Protein AF-A0A084AA37-F1 (afdb_monomer_lite)

InterPro domains:
  IPR031707 Putative abortive phage resistance protein AbiGii toxin [PF16873] (4-258)
  IPR053703 Abortive phage resistance AbiGii-like [NF042958] (1-259)

Organism: NCBI:txid1415168

Secondary structure (DSSP, 8-state):
----HHHHHS---S-----HHHHHHHGGGSPTTEEEEESSTT-SEEEEEETT--S--------SSEEETTEEE-SHHHHHHHHHHHT--EEPPHHHHT--TTPPPSEEETTS--PPPEEPPPPPPPPPPEEEEETTEEEEE-EEEE----SSEEEEEE-SS-SEEEEEEEETTTTEEEEEEEE-GGG--BHHHHHHHHHHHHHHHTT--EEGGGTEE---TTHHHHHHHHHHHHHHHHHHHHHHHHTT-PPBP-S----

pLDDT: mean 84.07, std 14.63, range [31.34, 97.31]

Sequence (259 aa):
MIVNKFTATFSNDEKTTSSKALLKYINKSAPKGYKYELLYPESHTYSLRKDKDDSTTFLIRLDFPMTFEGINVKNPQNLLELSYRVQKPIILDQTLQKGKNGQPPTLFSLTGEISKQSIVPSPFPKLKPLKVQWGNKSLDVPFKRIPFPSLSESRFESVGDSILDISLSINETTDETQIKTNINFNYLKTIDDYFKFRDFLENYSKGKVSLFSGHIKLKTEDDSEKKKVFKENDKLYSALHLIGKRLDSTIPFPQKITE

Structure (mmCIF, N/CA/C/O backbone):
data_AF-A0A084AA37-F1
#
_entry.id   AF-A0A084AA37-F1
#
loop_
_atom_site.group_PDB
_atom_site.id
_atom_site.type_symbol
_atom_site.label_atom_id
_atom_site.label_alt_id
_atom_site.label_comp_id
_atom_site.label_asym_id
_atom_site.label_entity_id
_atom_site.label_seq_id
_atom_site.pdbx_PDB_ins_code
_atom_site.Cartn_x
_atom_site.Cartn_y
_atom_site.Cartn_z
_atom_site.occupancy
_atom_site.B_iso_or_equiv
_atom_site.auth_seq_id
_atom_site.auth_comp_id
_atom_site.auth_asym_id
_atom_site.auth_atom_id
_atom_site.pdbx_PDB_model_num
ATOM 1 N N . MET A 1 1 ? 5.741 -21.911 -71.426 1.00 40.84 1 MET A N 1
ATOM 2 C CA . MET A 1 1 ? 5.427 -20.902 -70.391 1.00 40.84 1 MET A CA 1
ATOM 3 C C . MET A 1 1 ? 6.692 -20.615 -69.604 1.00 40.84 1 MET A C 1
ATOM 5 O O . MET A 1 1 ? 7.212 -21.518 -68.965 1.00 40.84 1 MET A O 1
ATOM 9 N N . ILE A 1 2 ? 7.229 -19.400 -69.714 1.00 38.09 2 ILE A N 1
ATOM 10 C CA . ILE A 1 2 ? 8.393 -18.970 -68.933 1.00 38.09 2 ILE A CA 1
ATOM 11 C C . ILE A 1 2 ? 7.873 -18.630 -67.540 1.00 38.09 2 ILE A C 1
ATOM 13 O O . ILE A 1 2 ? 7.177 -17.632 -67.365 1.00 38.09 2 ILE A O 1
ATOM 17 N N . VAL A 1 3 ? 8.161 -19.482 -66.559 1.00 40.56 3 VAL A N 1
ATOM 18 C CA . VAL A 1 3 ? 7.885 -19.165 -65.157 1.00 40.56 3 VAL A CA 1
ATOM 19 C C . VAL A 1 3 ? 8.839 -18.039 -64.771 1.00 40.56 3 VAL A C 1
ATOM 21 O O . VAL A 1 3 ? 10.051 -18.234 -64.674 1.00 40.56 3 VAL A O 1
ATOM 24 N N . ASN A 1 4 ? 8.298 -16.829 -64.643 1.00 42.31 4 ASN A N 1
ATOM 25 C CA . ASN A 1 4 ? 9.057 -15.656 -64.246 1.00 42.31 4 ASN A CA 1
ATOM 26 C C . ASN A 1 4 ? 9.631 -15.908 -62.841 1.00 42.31 4 ASN A C 1
ATOM 28 O O . ASN A 1 4 ? 8.885 -16.102 -61.882 1.00 42.31 4 ASN A O 1
ATOM 32 N N . LYS A 1 5 ? 10.964 -15.918 -62.704 1.00 50.25 5 LYS A N 1
ATOM 33 C CA . LYS A 1 5 ? 11.639 -16.136 -61.409 1.00 50.25 5 LYS A CA 1
ATOM 34 C C . LYS A 1 5 ? 11.172 -15.141 -60.339 1.00 50.25 5 LYS A C 1
ATOM 36 O O . LYS A 1 5 ? 11.232 -15.453 -59.155 1.00 50.25 5 LYS A O 1
ATOM 41 N N . PHE A 1 6 ? 10.659 -13.979 -60.747 1.00 45.47 6 PHE A N 1
ATOM 42 C CA . PHE A 1 6 ? 10.072 -13.002 -59.837 1.00 45.47 6 PHE A CA 1
ATOM 43 C C . PHE A 1 6 ? 8.801 -13.522 -59.147 1.00 45.47 6 PHE A C 1
ATOM 45 O O . PHE A 1 6 ? 8.715 -13.464 -57.927 1.00 45.47 6 PHE A O 1
ATOM 52 N N . THR A 1 7 ? 7.846 -14.106 -59.874 1.00 42.69 7 THR A N 1
ATOM 53 C CA . THR A 1 7 ? 6.585 -14.592 -59.278 1.00 42.69 7 THR A CA 1
ATOM 54 C C . THR A 1 7 ? 6.768 -15.865 -58.454 1.00 42.69 7 THR A C 1
ATOM 56 O O . THR A 1 7 ? 6.060 -16.061 -57.470 1.00 42.69 7 THR A O 1
ATOM 59 N N . ALA A 1 8 ? 7.774 -16.684 -58.773 1.00 47.53 8 ALA A N 1
ATOM 60 C CA . ALA A 1 8 ? 8.149 -17.834 -57.947 1.00 47.53 8 ALA A CA 1
ATOM 61 C C . ALA A 1 8 ? 8.763 -17.429 -56.590 1.00 47.53 8 ALA A C 1
ATOM 63 O O . ALA A 1 8 ? 8.690 -18.192 -55.634 1.00 47.53 8 ALA A O 1
ATOM 64 N N . THR A 1 9 ? 9.351 -16.231 -56.487 1.00 50.12 9 THR A N 1
ATOM 65 C CA . THR A 1 9 ? 9.980 -15.750 -55.240 1.00 50.12 9 THR A CA 1
ATOM 66 C C . THR A 1 9 ? 8.972 -15.082 -54.292 1.00 50.12 9 THR A C 1
ATOM 68 O O . THR A 1 9 ? 9.242 -14.962 -53.101 1.00 50.12 9 THR A O 1
ATOM 71 N N . PHE A 1 10 ? 7.810 -14.667 -54.808 1.00 48.09 10 PHE A N 1
ATOM 72 C CA . PHE A 1 10 ? 6.774 -13.932 -54.068 1.00 48.09 10 PHE A CA 1
ATOM 73 C C . PHE A 1 10 ? 5.390 -14.600 -54.142 1.00 48.09 10 PHE A C 1
ATOM 75 O O . PHE A 1 10 ? 4.375 -13.925 -53.989 1.00 48.09 10 PHE A O 1
ATOM 82 N N . SER A 1 11 ? 5.322 -15.909 -54.411 1.00 43.72 11 SER A N 1
ATOM 83 C CA . SER A 1 11 ? 4.050 -16.634 -54.321 1.00 43.72 11 SER A CA 1
ATOM 84 C C . SER A 1 11 ? 3.574 -16.622 -52.866 1.00 43.72 11 SER A C 1
ATOM 86 O O . SER A 1 11 ? 4.268 -17.109 -51.977 1.00 43.72 11 SER A O 1
ATOM 88 N N . ASN A 1 12 ? 2.423 -15.983 -52.653 1.00 48.25 12 ASN A N 1
ATOM 89 C CA . ASN A 1 12 ? 1.759 -15.737 -51.371 1.00 48.25 12 ASN A CA 1
ATOM 90 C C . ASN A 1 12 ? 1.117 -17.009 -50.796 1.00 48.25 12 ASN A C 1
ATOM 92 O O . ASN A 1 12 ? -0.067 -17.008 -50.474 1.00 48.25 12 ASN A O 1
ATOM 96 N N . ASP A 1 13 ? 1.895 -18.075 -50.654 1.00 40.75 13 ASP A N 1
ATOM 97 C CA . ASP A 1 13 ? 1.490 -19.240 -49.881 1.00 40.75 13 ASP A CA 1
ATOM 98 C C . ASP A 1 13 ? 2.396 -19.363 -48.655 1.00 40.75 13 ASP A C 1
ATOM 100 O O . ASP A 1 13 ? 3.619 -19.316 -48.747 1.00 40.75 13 ASP A O 1
ATOM 104 N N . GLU A 1 14 ? 1.733 -19.513 -47.510 1.00 38.59 14 GLU A N 1
ATOM 105 C CA . GLU A 1 14 ? 2.246 -19.594 -46.140 1.00 38.59 14 GLU A CA 1
ATOM 106 C C . GLU A 1 14 ? 2.498 -18.263 -45.414 1.00 38.59 14 GLU A C 1
ATOM 108 O O . GLU A 1 14 ? 3.278 -17.401 -45.816 1.00 38.59 14 GLU A O 1
ATOM 113 N N . LYS A 1 15 ? 1.810 -18.150 -44.266 1.00 43.41 15 LYS A N 1
ATOM 114 C CA . LYS A 1 15 ? 2.052 -17.236 -43.143 1.00 43.41 15 LYS A CA 1
ATOM 115 C C . LYS A 1 15 ? 3.490 -16.719 -43.160 1.00 43.41 15 LYS A C 1
ATOM 117 O O . LYS A 1 15 ? 4.411 -17.458 -42.812 1.00 43.41 15 LYS A O 1
ATOM 122 N N . THR A 1 16 ? 3.680 -15.463 -43.563 1.00 42.25 16 THR A N 1
ATOM 123 C CA . THR A 1 16 ? 5.004 -14.864 -43.751 1.00 42.25 16 THR A CA 1
ATOM 124 C C . THR A 1 16 ? 5.747 -14.762 -42.423 1.00 42.25 16 THR A C 1
ATOM 126 O O . THR A 1 16 ? 5.743 -13.736 -41.746 1.00 42.25 16 THR A O 1
ATOM 129 N N . THR A 1 17 ? 6.432 -15.844 -42.077 1.00 48.81 17 THR A N 1
ATOM 130 C CA . THR A 1 17 ? 7.707 -15.795 -41.381 1.00 48.81 17 THR A CA 1
ATOM 131 C C . THR A 1 17 ? 8.605 -14.884 -42.207 1.00 48.81 17 THR A C 1
ATOM 133 O O . THR A 1 17 ? 8.775 -15.074 -43.410 1.00 48.81 17 THR A O 1
ATOM 136 N N . SER A 1 18 ? 9.113 -13.829 -41.581 1.00 56.03 18 SER A N 1
ATOM 137 C CA . SER A 1 18 ? 10.021 -12.853 -42.175 1.00 56.03 18 SER A CA 1
ATOM 138 C C . SER A 1 18 ? 10.998 -13.495 -43.156 1.00 56.03 18 SER A C 1
ATOM 140 O O . SER A 1 18 ? 11.777 -14.368 -42.766 1.00 56.03 18 SER A O 1
ATOM 142 N N . SER A 1 19 ? 10.978 -13.076 -44.427 1.00 67.56 19 SER A N 1
ATOM 143 C CA . SER A 1 19 ? 11.862 -13.668 -45.432 1.00 67.56 19 SER A CA 1
ATOM 144 C C . SER A 1 19 ? 13.319 -13.566 -44.961 1.00 67.56 19 SER A C 1
ATOM 146 O O . SER A 1 19 ? 13.756 -12.527 -44.457 1.00 67.56 19 SER A O 1
ATOM 148 N N . LYS A 1 20 ? 14.106 -14.642 -45.103 1.00 71.81 20 LYS A N 1
ATOM 149 C CA . LYS A 1 20 ? 15.524 -14.668 -44.678 1.00 71.81 20 LYS A CA 1
ATOM 150 C C . LYS A 1 20 ? 16.317 -13.468 -45.221 1.00 71.81 20 LYS A C 1
ATOM 152 O O . LYS A 1 20 ? 17.246 -12.993 -44.572 1.00 71.81 20 LYS A O 1
ATOM 157 N N . ALA A 1 21 ? 15.936 -12.960 -46.396 1.00 80.06 21 ALA A N 1
ATOM 158 C CA . ALA A 1 21 ? 16.504 -11.765 -47.010 1.00 80.06 21 ALA A CA 1
ATOM 159 C C . ALA A 1 21 ? 16.198 -10.478 -46.224 1.00 80.06 21 ALA A C 1
ATOM 161 O O . ALA A 1 21 ? 17.110 -9.685 -45.994 1.00 80.06 21 ALA A O 1
ATOM 162 N N . LEU A 1 22 ? 14.954 -10.292 -45.771 1.00 81.81 22 LEU A N 1
ATOM 163 C CA . LEU A 1 22 ? 14.544 -9.157 -44.945 1.00 81.81 22 LEU A CA 1
ATOM 164 C C . LEU A 1 22 ? 15.276 -9.159 -43.601 1.00 81.81 22 LEU A C 1
ATOM 166 O O . LEU A 1 22 ? 15.860 -8.149 -43.217 1.00 81.81 22 LEU A O 1
ATOM 170 N N . LEU A 1 23 ? 15.329 -10.310 -42.928 1.00 83.06 23 LEU A N 1
ATOM 171 C CA . LEU A 1 23 ? 16.049 -10.437 -41.661 1.00 83.06 23 LEU A CA 1
ATOM 172 C C . LEU A 1 23 ? 17.551 -10.163 -41.840 1.00 83.06 23 LEU A C 1
ATOM 174 O O . LEU A 1 23 ? 18.158 -9.465 -41.031 1.00 83.06 23 LEU A O 1
ATOM 178 N N . LYS A 1 24 ? 18.152 -10.655 -42.933 1.00 85.56 24 LYS A N 1
ATOM 179 C CA . LYS A 1 24 ? 19.546 -10.358 -43.294 1.00 85.56 24 LYS A CA 1
ATOM 180 C C . LYS A 1 24 ? 19.762 -8.869 -43.570 1.00 85.56 24 LYS A C 1
ATOM 182 O O . LYS A 1 24 ? 20.821 -8.359 -43.227 1.00 85.56 24 LYS A O 1
ATOM 187 N N . TYR A 1 25 ? 18.799 -8.182 -44.185 1.00 85.56 25 TYR A N 1
ATOM 188 C CA . TYR A 1 25 ? 18.866 -6.742 -44.439 1.00 85.56 25 TYR A CA 1
ATOM 189 C C . TYR A 1 25 ? 18.811 -5.934 -43.137 1.00 85.56 25 TYR A C 1
ATOM 191 O O . TYR A 1 25 ? 19.718 -5.145 -42.890 1.00 85.56 25 TYR A O 1
ATOM 199 N N . ILE A 1 26 ? 17.820 -6.187 -42.278 1.00 87.38 26 ILE A N 1
ATOM 200 C CA . ILE A 1 26 ? 17.644 -5.480 -40.997 1.00 87.38 26 ILE A CA 1
ATOM 201 C C . ILE A 1 26 ? 18.851 -5.720 -40.070 1.00 87.38 26 ILE A C 1
ATOM 203 O O . ILE A 1 26 ? 19.341 -4.804 -39.412 1.00 87.38 26 ILE A O 1
ATOM 207 N N . ASN A 1 27 ? 19.410 -6.934 -40.073 1.00 89.19 27 ASN A N 1
ATOM 208 C CA . ASN A 1 27 ? 20.598 -7.258 -39.282 1.00 89.19 27 ASN A CA 1
ATOM 209 C C . ASN A 1 27 ? 21.896 -6.601 -39.768 1.00 89.19 27 ASN A C 1
ATOM 211 O O . ASN A 1 27 ? 22.863 -6.585 -39.013 1.00 89.19 27 ASN A O 1
ATOM 215 N N . LYS A 1 28 ? 21.946 -6.001 -40.968 1.00 87.31 28 LYS A N 1
ATOM 216 C CA . LYS A 1 28 ? 23.127 -5.220 -41.388 1.00 87.31 28 LYS A CA 1
ATOM 217 C C . LYS A 1 28 ? 23.334 -3.969 -40.537 1.00 87.31 28 LYS A C 1
ATOM 219 O O . LYS A 1 28 ? 24.470 -3.539 -40.382 1.00 87.31 28 LYS A O 1
ATOM 224 N N . SER A 1 29 ? 22.255 -3.384 -40.014 1.00 84.56 29 SER A N 1
ATOM 225 C CA . SER A 1 29 ? 22.319 -2.218 -39.126 1.00 84.56 29 SER A CA 1
ATOM 226 C C . SER A 1 29 ? 22.462 -2.585 -37.648 1.00 84.56 29 SER A C 1
ATOM 228 O O . SER A 1 29 ? 22.563 -1.690 -36.812 1.00 84.56 29 SER A O 1
ATOM 230 N N . ALA A 1 30 ? 22.458 -3.874 -37.296 1.00 87.56 30 ALA A N 1
ATOM 231 C CA . ALA A 1 30 ? 22.631 -4.292 -35.911 1.00 87.56 30 ALA A CA 1
ATOM 232 C C . ALA A 1 30 ? 24.090 -4.066 -35.454 1.00 87.56 30 ALA A C 1
ATOM 234 O O . ALA A 1 30 ? 25.023 -4.354 -36.209 1.00 87.56 30 ALA A O 1
ATOM 235 N N . PRO A 1 31 ? 24.326 -3.573 -34.223 1.00 87.44 31 PRO A N 1
ATOM 236 C CA . PRO A 1 31 ? 25.668 -3.499 -33.657 1.00 87.44 31 PRO A CA 1
ATOM 237 C C . PRO A 1 31 ? 26.315 -4.881 -33.543 1.00 87.44 31 PRO A C 1
ATOM 239 O O . PRO A 1 31 ? 25.637 -5.901 -33.413 1.00 87.44 31 PRO A O 1
ATOM 242 N N . LYS A 1 32 ? 27.650 -4.918 -33.503 1.00 88.12 32 LYS A N 1
ATOM 243 C CA . LYS A 1 32 ? 28.398 -6.165 -33.296 1.00 88.12 32 LYS A CA 1
ATOM 244 C C . LYS A 1 32 ? 27.951 -6.852 -31.998 1.00 88.12 32 LYS A C 1
ATOM 246 O O . LYS A 1 32 ? 27.961 -6.234 -30.937 1.00 88.12 32 LYS A O 1
ATOM 251 N N . GLY A 1 33 ? 27.599 -8.136 -32.089 1.00 87.06 33 GLY A N 1
ATOM 252 C CA . GLY A 1 33 ? 27.097 -8.925 -30.957 1.00 87.06 33 GLY A CA 1
ATOM 253 C C . GLY A 1 33 ? 25.595 -8.782 -30.698 1.00 87.06 33 GLY A C 1
ATOM 254 O O . GLY A 1 33 ? 25.122 -9.272 -29.675 1.00 87.06 33 GLY A O 1
ATOM 255 N N . TYR A 1 34 ? 24.853 -8.135 -31.602 1.00 89.19 34 TYR A N 1
ATOM 256 C CA . TYR A 1 34 ? 23.401 -8.012 -31.548 1.00 89.19 34 TYR A CA 1
ATOM 257 C C . TYR A 1 34 ? 22.751 -8.438 -32.869 1.00 89.19 34 TYR A C 1
ATOM 259 O O . TYR A 1 34 ? 23.367 -8.377 -33.932 1.00 89.19 34 TYR A O 1
ATOM 267 N N . LYS A 1 35 ? 21.480 -8.832 -32.792 1.00 89.75 35 LYS A N 1
ATOM 268 C CA . LYS A 1 35 ? 20.606 -9.139 -33.926 1.00 89.75 35 LYS A CA 1
ATOM 269 C C . LYS A 1 35 ? 19.176 -8.700 -33.631 1.00 89.75 35 LYS A C 1
ATOM 271 O O . LYS A 1 35 ? 18.746 -8.660 -32.485 1.00 89.75 35 LYS A O 1
ATOM 276 N N . TYR A 1 36 ? 18.437 -8.375 -34.674 1.00 88.69 36 TYR A N 1
ATOM 277 C CA . TYR A 1 36 ? 17.003 -8.178 -34.644 1.00 88.69 36 TYR A CA 1
ATOM 278 C C . TYR A 1 36 ? 16.285 -9.519 -34.736 1.00 88.69 36 TYR A C 1
ATOM 280 O O . TYR A 1 36 ? 16.594 -10.341 -35.600 1.00 88.69 36 TYR A O 1
ATOM 288 N N . GLU A 1 37 ? 15.295 -9.703 -33.873 1.00 87.62 37 GLU A N 1
ATOM 289 C CA . GLU A 1 37 ? 14.402 -10.860 -33.851 1.00 87.62 37 GLU A CA 1
ATOM 290 C C . GLU A 1 37 ? 12.953 -10.400 -33.751 1.00 87.62 37 GLU A C 1
ATOM 292 O O . GLU A 1 37 ? 12.684 -9.321 -33.230 1.00 87.62 37 GLU A O 1
ATOM 297 N N . LEU A 1 38 ? 12.011 -11.206 -34.243 1.00 84.50 38 LEU A N 1
ATOM 298 C CA . LEU A 1 38 ? 10.581 -10.922 -34.109 1.00 84.50 38 LEU A CA 1
ATOM 299 C C . LEU A 1 38 ? 10.210 -10.718 -32.635 1.00 84.50 38 LEU A C 1
ATOM 301 O O . LEU A 1 38 ? 10.553 -11.539 -31.784 1.00 84.50 38 LEU A O 1
ATOM 305 N N . LEU A 1 39 ? 9.510 -9.620 -32.342 1.00 78.94 39 LEU A N 1
ATOM 306 C CA . LEU A 1 39 ? 9.109 -9.288 -30.977 1.00 78.94 39 LEU A CA 1
ATOM 307 C C . LEU A 1 39 ? 8.070 -10.291 -30.450 1.00 78.94 39 LEU A C 1
ATOM 309 O O . LEU A 1 39 ? 8.208 -10.781 -29.331 1.00 78.94 39 LEU A O 1
ATOM 313 N N . TYR A 1 40 ? 7.084 -10.629 -31.283 1.00 77.38 40 TYR A N 1
ATOM 314 C CA . TYR A 1 40 ? 6.107 -11.693 -31.045 1.00 77.38 40 TYR A CA 1
ATOM 315 C C . TYR A 1 40 ? 5.895 -12.511 -32.327 1.00 77.38 40 TYR A C 1
ATOM 317 O O . TYR A 1 40 ? 6.089 -11.966 -33.425 1.00 77.38 40 TYR A O 1
ATOM 325 N N . PRO A 1 41 ? 5.474 -13.789 -32.220 1.00 71.00 41 PRO A N 1
ATOM 326 C CA . PRO A 1 41 ? 4.963 -14.534 -33.365 1.00 71.00 41 PRO A CA 1
ATOM 327 C C . PRO A 1 41 ? 3.897 -13.696 -34.081 1.00 71.00 41 PRO A C 1
ATOM 329 O O . PRO A 1 41 ? 3.040 -13.115 -33.423 1.00 71.00 41 PRO A O 1
ATOM 332 N N . GLU A 1 42 ? 3.995 -13.582 -35.407 1.00 75.62 42 GLU A N 1
ATOM 333 C CA . GLU A 1 42 ? 3.078 -12.799 -36.262 1.00 75.62 42 GLU A CA 1
ATOM 334 C C . GLU A 1 42 ? 3.193 -11.261 -36.161 1.00 75.62 42 GLU A C 1
ATOM 336 O O . GLU A 1 42 ? 2.494 -10.548 -36.877 1.00 75.62 42 GLU A O 1
ATOM 341 N N . SER A 1 43 ? 4.107 -10.709 -35.352 1.00 76.62 43 SER A N 1
ATOM 342 C CA . SER A 1 43 ? 4.318 -9.253 -35.327 1.00 76.62 43 SER A CA 1
ATOM 343 C C . SER A 1 43 ? 5.080 -8.745 -36.562 1.00 76.62 43 SER A C 1
ATOM 345 O O . SER A 1 43 ? 5.987 -9.401 -37.067 1.00 76.62 43 SER A O 1
ATOM 347 N N . HIS A 1 44 ? 4.796 -7.516 -36.998 1.00 82.12 44 HIS A N 1
ATOM 348 C CA . HIS A 1 44 ? 5.607 -6.805 -38.001 1.00 82.12 44 HIS A CA 1
ATOM 349 C C . HIS A 1 44 ? 6.775 -6.017 -37.382 1.00 82.12 44 HIS A C 1
ATOM 351 O O . HIS A 1 44 ? 7.375 -5.166 -38.045 1.00 82.12 44 HIS A O 1
ATOM 357 N N . THR A 1 45 ? 7.097 -6.299 -36.116 1.00 84.50 45 THR A N 1
ATOM 358 C CA . THR A 1 45 ? 8.072 -5.554 -35.320 1.00 84.50 45 THR A CA 1
ATOM 359 C C . THR A 1 45 ? 9.193 -6.476 -34.866 1.00 84.50 45 THR A C 1
ATOM 361 O O . THR A 1 45 ? 8.957 -7.546 -34.309 1.00 84.50 45 THR A O 1
ATOM 364 N N . TYR A 1 46 ? 10.431 -6.036 -35.054 1.00 87.06 46 TYR A N 1
ATOM 365 C CA . TYR A 1 46 ? 11.624 -6.728 -34.595 1.00 87.06 46 TYR A CA 1
ATOM 366 C C . TYR A 1 46 ? 12.269 -5.962 -33.452 1.00 87.06 46 TYR A C 1
ATOM 368 O O . TYR A 1 46 ? 12.354 -4.738 -33.499 1.00 87.06 46 TYR A O 1
ATOM 376 N N . SER A 1 47 ? 12.771 -6.676 -32.454 1.00 87.62 47 SER A N 1
ATOM 377 C CA . SER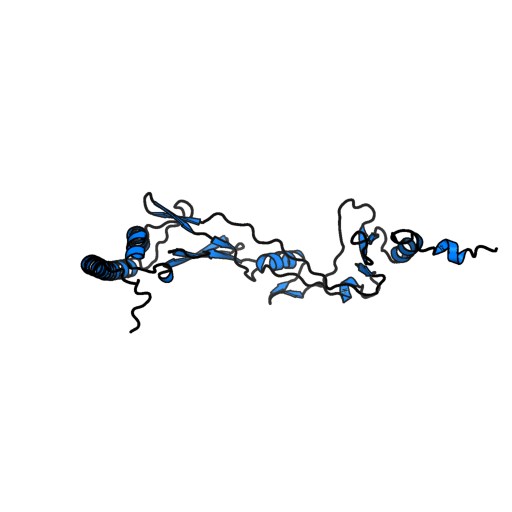 A 1 47 ? 13.513 -6.134 -31.320 1.00 87.62 47 SER A CA 1
ATOM 378 C C . SER A 1 47 ? 14.993 -6.453 -31.437 1.00 87.62 47 SER A C 1
ATOM 380 O O . SER A 1 47 ? 15.361 -7.558 -31.833 1.00 87.62 47 SER A O 1
ATOM 382 N N . LEU A 1 48 ? 15.837 -5.479 -31.096 1.00 88.88 48 LEU A N 1
ATOM 383 C CA . LEU A 1 48 ? 17.279 -5.658 -31.013 1.00 88.88 48 LEU A CA 1
ATOM 384 C C . LEU A 1 48 ? 17.643 -6.460 -29.755 1.00 88.88 48 LEU A C 1
ATOM 386 O O . LEU A 1 48 ? 17.355 -6.036 -28.633 1.00 88.88 48 LEU A O 1
ATOM 390 N N . ARG A 1 49 ? 18.322 -7.590 -29.949 1.00 86.44 49 ARG A N 1
ATOM 391 C CA . ARG A 1 49 ? 18.713 -8.554 -28.913 1.00 86.44 49 ARG A CA 1
ATOM 392 C C . ARG A 1 49 ? 20.178 -8.926 -29.013 1.00 86.44 49 ARG A C 1
ATOM 394 O O . ARG A 1 49 ? 20.792 -8.757 -30.063 1.00 86.44 49 ARG A O 1
ATOM 401 N N . LYS A 1 50 ? 20.743 -9.442 -27.924 1.00 85.62 50 LYS A N 1
ATOM 402 C CA . LYS A 1 50 ? 22.126 -9.920 -27.903 1.00 85.62 50 LYS A CA 1
ATOM 403 C C . LYS A 1 50 ? 22.229 -11.266 -28.624 1.00 85.62 50 LYS A C 1
ATOM 405 O O . LYS A 1 50 ? 21.409 -12.158 -28.430 1.00 85.62 50 LYS A O 1
ATOM 410 N N . ASP A 1 51 ? 23.237 -11.409 -29.473 1.00 77.81 51 ASP A N 1
ATOM 411 C CA . ASP A 1 51 ? 23.487 -12.631 -30.230 1.00 77.81 51 ASP A CA 1
ATOM 412 C C . ASP A 1 51 ? 24.044 -13.694 -29.259 1.00 77.81 51 ASP A C 1
ATOM 414 O O . ASP A 1 51 ? 25.169 -13.537 -28.779 1.00 77.81 51 ASP A O 1
ATOM 418 N N . LYS A 1 52 ? 23.244 -14.735 -28.950 1.00 73.19 52 LYS A N 1
ATOM 419 C CA . LYS A 1 52 ? 23.473 -15.833 -27.965 1.00 73.19 52 LYS A CA 1
ATOM 420 C C . LYS A 1 52 ? 22.928 -15.632 -26.541 1.00 73.19 52 LYS A C 1
ATOM 422 O O . LYS A 1 52 ? 23.521 -16.128 -25.585 1.00 73.19 52 LYS A O 1
ATOM 427 N N . ASP A 1 53 ? 21.824 -14.916 -26.389 1.00 69.38 53 ASP A N 1
ATOM 428 C CA . ASP A 1 53 ? 21.064 -14.907 -25.138 1.00 69.38 53 ASP A CA 1
ATOM 429 C C . ASP A 1 53 ? 19.813 -15.785 -25.296 1.00 69.38 53 ASP A C 1
ATOM 431 O O . ASP A 1 53 ? 18.991 -15.522 -26.173 1.00 69.38 53 ASP A O 1
ATOM 435 N N . ASP A 1 54 ? 19.701 -16.845 -24.490 1.00 64.38 54 ASP A N 1
ATOM 436 C CA . ASP A 1 54 ? 18.533 -17.744 -24.479 1.00 64.38 54 ASP A CA 1
ATOM 437 C C . ASP A 1 54 ? 17.349 -17.136 -23.709 1.00 64.38 54 ASP A C 1
ATOM 439 O O . ASP A 1 54 ? 16.235 -17.662 -23.737 1.00 64.38 54 ASP A O 1
ATOM 443 N N . SER A 1 55 ? 17.573 -16.020 -23.008 1.00 66.81 55 SER A N 1
ATOM 444 C CA . SER A 1 55 ? 16.514 -15.291 -22.325 1.00 66.81 55 SER A CA 1
ATOM 445 C C . SER A 1 55 ? 15.848 -14.269 -23.250 1.00 66.81 55 SER A C 1
ATOM 447 O O . SER A 1 55 ? 16.474 -13.678 -24.131 1.00 66.81 55 SER A O 1
ATOM 449 N N . THR A 1 56 ? 14.547 -14.038 -23.052 1.00 63.09 56 THR A N 1
ATOM 450 C CA . THR A 1 56 ? 13.795 -12.990 -23.757 1.00 63.09 56 THR A CA 1
ATOM 451 C C . THR A 1 56 ? 14.239 -11.616 -23.253 1.00 63.09 56 THR A C 1
ATOM 453 O O . THR A 1 56 ? 13.554 -10.981 -22.452 1.00 63.09 56 THR A O 1
ATOM 456 N N . THR A 1 57 ? 15.401 -11.147 -23.702 1.00 66.81 57 THR A N 1
ATOM 457 C CA . THR A 1 57 ? 15.896 -9.800 -23.420 1.00 66.81 57 THR A CA 1
ATOM 458 C C . THR A 1 57 ? 15.474 -8.842 -24.525 1.00 66.81 57 THR A C 1
ATOM 460 O O . THR A 1 57 ? 15.510 -9.158 -25.713 1.00 66.81 57 THR A O 1
ATOM 463 N N . PHE A 1 58 ? 15.032 -7.650 -24.135 1.00 72.00 58 PHE A N 1
ATOM 464 C CA . PHE A 1 58 ? 14.743 -6.546 -25.044 1.00 72.00 58 PHE A CA 1
ATOM 465 C C . PHE A 1 58 ? 15.510 -5.317 -24.572 1.00 72.00 58 PHE A C 1
ATOM 467 O O . PHE A 1 58 ? 15.588 -5.032 -23.376 1.00 72.00 58 PHE A O 1
ATOM 474 N N . LEU A 1 59 ? 16.110 -4.600 -25.519 1.00 81.50 59 LEU A N 1
ATOM 475 C CA . LEU A 1 59 ? 16.870 -3.397 -25.214 1.00 81.50 59 LEU A CA 1
ATOM 476 C C . LEU A 1 59 ? 15.937 -2.185 -25.221 1.00 81.50 59 LEU A C 1
ATOM 478 O O . LEU A 1 59 ? 15.230 -1.949 -26.196 1.00 81.50 59 LEU A O 1
ATOM 482 N N . ILE A 1 60 ? 15.959 -1.401 -24.147 1.00 85.06 60 ILE A N 1
ATOM 483 C CA . ILE A 1 60 ? 15.236 -0.130 -24.037 1.00 85.06 60 ILE A CA 1
ATOM 484 C C . ILE A 1 60 ? 16.253 0.983 -23.817 1.00 85.06 60 ILE A C 1
ATOM 486 O O . ILE A 1 60 ? 17.243 0.799 -23.108 1.00 85.06 60 ILE A O 1
ATOM 490 N N . ARG A 1 61 ? 16.003 2.147 -24.420 1.00 87.25 61 ARG A N 1
ATOM 491 C CA . ARG A 1 61 ? 16.791 3.363 -24.184 1.00 87.25 61 ARG A CA 1
ATOM 492 C C . ARG A 1 61 ? 16.025 4.382 -23.361 1.00 87.25 61 ARG A C 1
ATOM 494 O O . ARG A 1 61 ? 14.847 4.616 -23.615 1.00 87.25 61 ARG A O 1
ATOM 501 N N . LEU A 1 62 ? 16.717 4.997 -22.415 1.00 89.38 62 LEU A N 1
ATOM 502 C CA . LEU A 1 62 ? 16.212 6.057 -21.556 1.00 89.38 62 LEU A CA 1
ATOM 503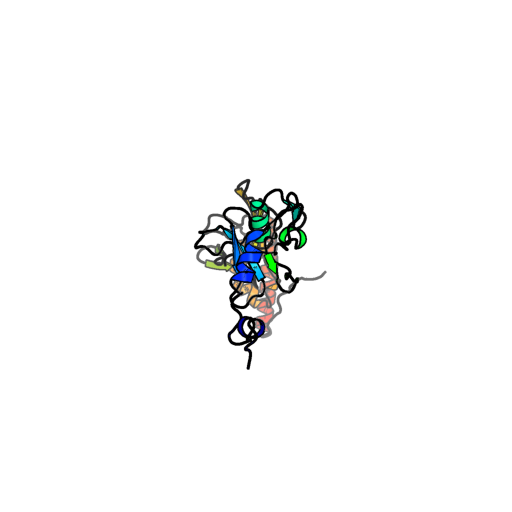 C C . LEU A 1 62 ? 17.325 7.087 -21.375 1.00 89.38 62 LEU A C 1
ATOM 505 O O . LEU A 1 62 ? 18.473 6.700 -21.147 1.00 89.38 62 LEU A O 1
ATOM 509 N N . ASP A 1 63 ? 16.972 8.366 -21.452 1.00 90.00 63 ASP A N 1
ATOM 510 C CA . ASP A 1 63 ? 17.887 9.467 -21.163 1.00 90.00 63 ASP A CA 1
ATOM 511 C C . ASP A 1 63 ? 17.706 9.914 -19.707 1.00 90.00 63 ASP A C 1
ATOM 513 O O . ASP A 1 63 ? 16.584 10.061 -19.220 1.00 90.00 63 ASP A O 1
ATOM 517 N N . PHE A 1 64 ? 18.824 10.137 -19.016 1.00 91.56 64 PHE A N 1
ATOM 518 C CA . PHE A 1 64 ? 18.863 10.641 -17.645 1.00 91.56 64 PHE A CA 1
ATOM 519 C C . PHE A 1 64 ? 19.720 11.916 -17.573 1.00 91.56 64 PHE A C 1
ATOM 521 O O . PHE A 1 64 ? 20.683 12.039 -18.333 1.00 91.56 64 PHE A O 1
ATOM 528 N N . PRO A 1 65 ? 19.440 12.836 -16.634 1.00 93.88 65 PRO A N 1
ATOM 529 C CA . PRO A 1 65 ? 18.340 12.794 -15.670 1.00 93.88 65 PRO A CA 1
ATOM 530 C C . PRO A 1 65 ? 16.970 13.050 -16.320 1.00 93.88 65 PRO A C 1
ATOM 532 O O . PRO A 1 65 ? 16.879 13.715 -17.348 1.00 93.88 65 PRO A O 1
ATOM 535 N N . MET A 1 66 ? 15.901 12.549 -15.700 1.00 93.94 66 MET A N 1
ATOM 536 C CA . MET A 1 66 ? 14.521 12.798 -16.133 1.00 93.94 66 MET A CA 1
ATOM 537 C C . MET A 1 66 ? 13.606 13.081 -14.941 1.00 93.94 66 MET A C 1
ATOM 539 O O . MET A 1 66 ? 13.899 12.678 -13.819 1.00 93.94 66 MET A O 1
ATOM 543 N N . THR A 1 67 ? 12.474 13.744 -15.177 1.00 93.50 67 THR A N 1
ATOM 544 C CA . THR A 1 67 ? 11.446 13.934 -14.142 1.00 93.50 67 THR A CA 1
ATOM 545 C C . THR A 1 67 ? 10.375 12.857 -14.270 1.00 93.50 67 THR A C 1
ATOM 547 O O . THR A 1 67 ? 9.814 12.672 -15.348 1.00 93.50 67 THR A O 1
ATOM 550 N N . PHE A 1 68 ? 10.068 12.171 -13.172 1.00 93.94 68 PHE A N 1
ATOM 551 C CA . PHE A 1 68 ? 8.987 11.190 -13.095 1.00 93.94 68 PHE A CA 1
ATOM 552 C C . PHE A 1 68 ? 8.181 11.441 -11.822 1.00 93.94 68 PHE A C 1
ATOM 554 O O . PHE A 1 68 ? 8.748 11.466 -10.733 1.00 93.94 68 PHE A O 1
ATOM 561 N N . GLU A 1 69 ? 6.875 11.690 -11.964 1.00 93.19 69 GLU A N 1
ATOM 562 C CA . GLU A 1 69 ? 5.978 12.005 -10.836 1.00 93.19 69 GLU A CA 1
ATOM 563 C C . GLU A 1 69 ? 6.492 13.147 -9.934 1.00 93.19 69 GLU A C 1
ATOM 565 O O . GLU A 1 69 ? 6.379 13.105 -8.713 1.00 93.19 69 GLU A O 1
ATOM 570 N N . GLY A 1 70 ? 7.096 14.173 -10.545 1.00 92.06 70 GLY A N 1
ATOM 571 C CA . GLY A 1 70 ? 7.653 15.332 -9.837 1.00 92.06 70 GLY A CA 1
ATOM 572 C C . GLY A 1 70 ? 9.027 15.106 -9.194 1.00 92.06 70 GLY A C 1
ATOM 573 O O . GLY A 1 70 ? 9.582 16.042 -8.627 1.00 92.06 70 GLY A O 1
ATOM 574 N N . ILE A 1 71 ? 9.610 13.908 -9.310 1.00 93.25 71 ILE A N 1
ATOM 575 C CA . ILE A 1 71 ? 10.928 13.578 -8.752 1.00 93.25 71 ILE A CA 1
ATOM 576 C C . ILE A 1 71 ? 11.982 13.545 -9.858 1.00 93.25 71 ILE A C 1
ATOM 578 O O . ILE A 1 71 ? 11.774 12.952 -10.917 1.00 93.25 71 ILE A O 1
ATOM 582 N N . ASN A 1 72 ? 13.141 14.156 -9.595 1.00 94.75 72 ASN A N 1
ATOM 583 C CA . ASN A 1 72 ? 14.300 14.089 -10.480 1.00 94.75 72 ASN A CA 1
ATOM 584 C C . ASN A 1 72 ? 15.023 12.740 -10.327 1.00 94.75 72 ASN A C 1
ATOM 586 O O . ASN A 1 72 ? 15.673 12.470 -9.314 1.00 94.75 72 ASN A O 1
ATOM 590 N N . VAL A 1 73 ? 14.923 11.901 -11.351 1.00 94.38 73 VAL A N 1
ATOM 591 C CA . VAL A 1 73 ? 15.508 10.566 -11.405 1.00 94.38 73 VAL A CA 1
ATOM 592 C C . VAL A 1 73 ? 16.817 10.608 -12.185 1.00 94.38 73 VAL A C 1
ATOM 594 O O . VAL A 1 73 ? 16.864 11.069 -13.323 1.00 94.38 73 VAL A O 1
ATOM 597 N N . LYS A 1 74 ? 17.895 10.101 -11.579 1.00 94.50 74 LYS A N 1
ATOM 598 C CA . LYS A 1 74 ? 19.256 10.155 -12.145 1.00 94.50 74 LYS A CA 1
ATOM 599 C C . LYS A 1 74 ? 19.733 8.844 -12.770 1.00 94.50 74 LYS A C 1
ATOM 601 O O . LYS A 1 74 ? 20.744 8.846 -13.461 1.00 94.50 74 LYS A O 1
ATOM 606 N N . ASN A 1 75 ? 19.064 7.729 -12.485 1.00 94.12 75 ASN A N 1
ATOM 607 C CA . ASN A 1 75 ? 19.487 6.409 -12.939 1.00 94.12 75 ASN A CA 1
ATOM 608 C C . ASN A 1 75 ? 18.279 5.463 -13.136 1.00 94.12 75 ASN A C 1
ATOM 610 O O . ASN A 1 75 ? 17.211 5.715 -12.568 1.00 94.12 75 ASN A O 1
ATOM 614 N N . PRO A 1 76 ? 18.440 4.365 -13.900 1.00 92.75 76 PRO A N 1
ATOM 615 C CA . PRO A 1 76 ? 17.362 3.410 -14.166 1.00 92.75 76 PRO A CA 1
ATOM 616 C C . PRO A 1 76 ? 16.797 2.721 -12.923 1.00 92.75 76 PRO A C 1
ATOM 618 O O . PRO A 1 76 ? 15.598 2.465 -12.870 1.00 92.75 76 PRO A O 1
ATOM 621 N N . GLN A 1 77 ? 17.633 2.435 -11.922 1.00 94.00 77 GLN A N 1
ATOM 622 C CA . GLN A 1 77 ? 17.209 1.718 -10.720 1.00 94.00 77 GLN A CA 1
ATOM 623 C C . GLN A 1 77 ? 16.179 2.536 -9.937 1.00 94.00 77 GLN A C 1
ATOM 625 O O . GLN A 1 77 ? 15.092 2.043 -9.643 1.00 94.00 77 GLN A O 1
ATOM 630 N N . ASN A 1 78 ? 16.474 3.817 -9.708 1.00 95.06 78 ASN A N 1
ATOM 631 C CA . ASN A 1 78 ? 15.562 4.750 -9.058 1.00 95.06 78 ASN A CA 1
ATOM 632 C C . ASN A 1 78 ? 14.275 4.938 -9.874 1.00 95.06 78 ASN A C 1
ATOM 634 O O . ASN A 1 78 ? 13.217 5.145 -9.290 1.00 95.06 78 ASN A O 1
ATOM 638 N N . LEU A 1 79 ? 14.341 4.873 -11.210 1.00 96.06 79 LEU A N 1
ATOM 639 C CA . LEU A 1 79 ? 13.152 4.981 -12.060 1.00 96.06 79 LEU A CA 1
ATOM 640 C C . LEU A 1 79 ? 12.219 3.780 -11.879 1.00 96.06 79 LEU A C 1
ATOM 642 O O . LEU A 1 79 ? 11.018 3.960 -11.690 1.00 96.06 79 LEU A O 1
ATOM 646 N N . LEU A 1 80 ? 12.772 2.565 -11.940 1.00 95.00 80 LEU A N 1
ATOM 647 C CA . LEU A 1 80 ? 12.014 1.325 -11.759 1.00 95.00 80 LEU A CA 1
ATOM 648 C C . LEU A 1 80 ? 11.422 1.247 -10.354 1.00 95.00 80 LEU A C 1
ATOM 650 O O . LEU A 1 80 ? 10.249 0.913 -10.186 1.00 95.00 80 LEU A O 1
ATOM 654 N N . GLU A 1 81 ? 12.219 1.607 -9.352 1.00 95.38 81 GLU A N 1
ATOM 655 C CA . GLU A 1 81 ? 11.771 1.665 -7.972 1.00 95.38 81 GLU A CA 1
ATOM 656 C C . GLU A 1 81 ? 10.648 2.685 -7.794 1.00 95.38 81 GLU A C 1
ATOM 658 O O . GLU A 1 81 ? 9.599 2.351 -7.247 1.00 95.38 81 GLU A O 1
ATOM 663 N N . LEU A 1 82 ? 10.813 3.904 -8.308 1.00 96.62 82 LEU A N 1
ATOM 664 C CA . LEU A 1 82 ? 9.790 4.933 -8.193 1.00 96.62 82 LEU A CA 1
ATOM 665 C C . LEU A 1 82 ? 8.505 4.543 -8.932 1.00 96.62 82 LEU A C 1
ATOM 667 O O . LEU A 1 82 ? 7.424 4.698 -8.373 1.00 96.62 82 LEU A O 1
ATOM 671 N N . SER A 1 83 ? 8.609 3.965 -10.134 1.00 97.19 83 SER A N 1
ATOM 672 C CA . SER A 1 83 ? 7.473 3.403 -10.880 1.00 97.19 83 SER A CA 1
ATOM 673 C C . SER A 1 83 ? 6.709 2.378 -10.049 1.00 97.19 83 SER A C 1
ATOM 675 O O . SER A 1 83 ? 5.484 2.466 -9.945 1.00 97.19 83 SER A O 1
ATOM 677 N N . TYR A 1 84 ? 7.416 1.464 -9.382 1.00 97.31 84 TYR A N 1
ATOM 678 C CA . TYR A 1 84 ? 6.805 0.512 -8.462 1.00 97.31 84 TYR A CA 1
ATOM 679 C C . TYR A 1 84 ? 6.178 1.199 -7.245 1.00 97.31 84 TYR A C 1
ATOM 681 O O . TYR A 1 84 ? 5.041 0.892 -6.897 1.00 97.31 84 TYR A O 1
ATOM 689 N N . ARG A 1 85 ? 6.849 2.169 -6.622 1.00 95.69 85 ARG A N 1
ATOM 690 C CA . ARG A 1 85 ? 6.347 2.878 -5.433 1.00 95.69 85 ARG A CA 1
ATOM 691 C C . ARG A 1 85 ? 5.119 3.741 -5.708 1.00 95.69 85 ARG A C 1
ATOM 693 O O . ARG A 1 85 ? 4.251 3.829 -4.846 1.00 95.69 85 ARG A O 1
ATOM 700 N N . VAL A 1 86 ? 4.998 4.332 -6.894 1.00 96.81 86 VAL A N 1
ATOM 701 C CA . VAL A 1 86 ? 3.806 5.102 -7.297 1.00 96.81 86 VAL A CA 1
ATOM 702 C C . VAL A 1 86 ? 2.781 4.274 -8.075 1.00 96.81 86 VAL A C 1
ATOM 704 O O . VAL A 1 86 ? 1.709 4.782 -8.391 1.00 96.81 86 VAL A O 1
ATOM 707 N N . GLN A 1 87 ? 3.092 3.007 -8.376 1.00 97.06 87 GLN A N 1
ATOM 708 C CA . GLN A 1 87 ? 2.254 2.100 -9.169 1.00 97.06 87 GLN A CA 1
ATOM 709 C C . GLN A 1 87 ? 1.824 2.715 -10.514 1.00 97.06 87 GLN A C 1
ATOM 711 O O . GLN A 1 87 ? 0.678 2.577 -10.941 1.00 97.06 87 GLN A O 1
ATOM 716 N N . LYS A 1 88 ? 2.750 3.407 -11.193 1.00 96.62 88 LYS A N 1
ATOM 717 C CA . LYS A 1 88 ? 2.504 4.036 -12.500 1.00 96.62 88 LYS A CA 1
ATOM 718 C C . LYS A 1 88 ? 3.470 3.546 -13.571 1.00 96.62 88 LYS A C 1
ATOM 720 O O . LYS A 1 88 ? 4.649 3.333 -13.277 1.00 96.62 88 LYS A O 1
ATOM 725 N N . PRO A 1 89 ? 2.994 3.395 -14.818 1.00 96.00 89 PRO A N 1
ATOM 726 C CA . PRO A 1 89 ? 3.831 2.940 -15.912 1.00 96.00 89 PRO A CA 1
ATOM 727 C C . PRO A 1 89 ? 4.874 3.990 -16.309 1.00 96.00 89 PRO A C 1
ATOM 729 O O . PRO A 1 89 ? 4.595 5.189 -16.334 1.00 96.00 89 PRO A O 1
ATOM 732 N N . ILE A 1 90 ? 6.058 3.525 -16.696 1.00 94.62 90 ILE A N 1
ATOM 733 C CA . ILE A 1 90 ? 7.071 4.348 -17.363 1.00 94.62 90 ILE A CA 1
ATOM 734 C C . ILE A 1 90 ? 6.738 4.352 -18.849 1.00 94.62 90 ILE A C 1
ATOM 736 O O . ILE A 1 90 ? 6.804 3.308 -19.497 1.00 94.62 90 ILE A O 1
ATOM 740 N N . ILE A 1 91 ? 6.389 5.513 -19.396 1.00 92.06 91 ILE A N 1
ATOM 741 C CA . ILE A 1 91 ? 6.145 5.677 -20.833 1.00 92.06 91 ILE A CA 1
ATOM 742 C C . ILE A 1 91 ? 7.494 5.867 -21.530 1.00 92.06 91 ILE A C 1
ATOM 744 O O . ILE A 1 91 ? 8.250 6.772 -21.181 1.00 92.06 91 ILE A O 1
ATOM 748 N N . LEU A 1 92 ? 7.801 5.015 -22.509 1.00 89.62 92 LEU A N 1
ATOM 749 C CA . LEU A 1 92 ? 9.072 5.066 -23.230 1.00 89.62 92 LEU A CA 1
ATOM 750 C C . LEU A 1 92 ? 9.035 6.114 -24.345 1.00 89.62 92 LEU A C 1
ATOM 752 O O . LEU A 1 92 ? 8.076 6.180 -25.119 1.00 89.62 92 LEU A O 1
ATOM 756 N N . ASP A 1 93 ? 10.114 6.888 -24.475 1.00 86.56 93 ASP A N 1
ATOM 757 C CA . ASP A 1 93 ? 10.283 7.828 -25.584 1.00 86.56 93 ASP A CA 1
ATOM 758 C C . ASP A 1 93 ? 10.495 7.060 -26.898 1.00 86.56 93 ASP A C 1
ATOM 760 O O . ASP A 1 93 ? 11.480 6.332 -27.081 1.00 86.56 93 ASP A O 1
ATOM 764 N N . GLN A 1 94 ? 9.555 7.235 -27.828 1.00 84.31 94 GLN A N 1
ATOM 765 C CA . GLN A 1 94 ? 9.579 6.596 -29.141 1.00 84.31 94 GLN A CA 1
ATOM 766 C C . GLN A 1 94 ? 10.765 7.047 -29.997 1.00 84.31 94 GLN A C 1
ATOM 768 O O . GLN A 1 94 ? 11.290 6.248 -30.770 1.00 84.31 94 GLN A O 1
ATOM 773 N N . THR A 1 95 ? 11.200 8.298 -29.871 1.00 83.56 95 THR A N 1
ATOM 774 C CA . THR A 1 95 ? 12.337 8.853 -30.616 1.00 83.56 95 THR A CA 1
ATOM 775 C C . THR A 1 95 ? 13.627 8.163 -30.195 1.00 83.56 95 THR A C 1
ATOM 777 O O . THR A 1 95 ? 14.421 7.765 -31.045 1.00 83.56 95 THR A O 1
ATOM 780 N N . LEU A 1 96 ? 13.810 7.935 -28.891 1.00 85.38 96 LEU A N 1
ATOM 781 C CA . LEU A 1 96 ? 14.967 7.194 -28.379 1.00 85.38 96 LEU A CA 1
ATOM 782 C C . LEU A 1 96 ? 14.948 5.727 -28.831 1.00 85.38 96 LEU A C 1
ATOM 784 O O . LEU A 1 96 ? 15.991 5.187 -29.218 1.00 85.38 96 LEU A O 1
ATOM 788 N N . GLN A 1 97 ? 13.767 5.096 -28.859 1.00 85.12 97 GLN A N 1
ATOM 789 C CA . GLN A 1 97 ? 13.631 3.718 -29.349 1.00 85.12 97 GLN A CA 1
ATOM 790 C C . GLN A 1 97 ? 13.880 3.601 -30.860 1.00 85.12 97 GLN A C 1
ATOM 792 O O . GLN A 1 97 ? 14.479 2.627 -31.310 1.00 85.12 97 GLN A O 1
ATOM 797 N N . LYS A 1 98 ? 13.490 4.602 -31.659 1.00 81.56 98 LYS A N 1
ATOM 798 C CA . LYS A 1 98 ? 13.758 4.649 -33.109 1.00 81.56 98 LYS A CA 1
ATOM 799 C C . LYS A 1 98 ? 15.238 4.865 -33.455 1.00 81.56 98 LYS A C 1
ATOM 801 O O . LYS A 1 98 ? 15.618 4.704 -34.611 1.00 81.56 98 LYS A O 1
ATOM 806 N N . GLY A 1 99 ? 16.076 5.150 -32.460 1.00 78.31 99 GLY A N 1
ATOM 807 C CA . GLY A 1 99 ? 17.480 5.480 -32.662 1.00 78.31 99 GLY A CA 1
ATOM 808 C C . GLY A 1 99 ? 17.673 6.971 -32.921 1.00 78.31 99 GLY A C 1
ATOM 809 O O . GLY A 1 99 ? 16.899 7.616 -33.624 1.00 78.31 99 GLY A O 1
ATOM 810 N N . LYS A 1 100 ? 18.724 7.527 -32.321 1.00 73.44 100 LYS A N 1
ATOM 811 C CA . LYS A 1 100 ? 19.115 8.935 -32.430 1.00 73.44 100 LYS A CA 1
ATOM 812 C C . LYS A 1 100 ? 20.628 8.999 -32.640 1.00 73.44 100 LYS A C 1
ATOM 814 O O . LYS A 1 100 ? 21.350 8.132 -32.151 1.00 73.44 100 LYS A O 1
ATOM 819 N N . ASN A 1 101 ? 21.112 10.005 -33.370 1.00 73.44 101 ASN A N 1
ATOM 820 C CA . ASN A 1 101 ? 22.547 10.271 -33.564 1.00 73.44 101 ASN A CA 1
ATOM 821 C C . ASN A 1 101 ? 23.350 9.069 -34.112 1.00 73.44 101 ASN A C 1
ATOM 823 O O . ASN A 1 101 ? 24.417 8.743 -33.602 1.00 73.44 101 ASN A O 1
ATOM 827 N N . GLY A 1 102 ? 22.822 8.376 -35.126 1.00 72.75 102 GLY A N 1
ATOM 828 C CA . GLY A 1 102 ? 23.498 7.231 -35.755 1.00 72.75 102 GLY A CA 1
ATOM 829 C C . GLY A 1 102 ? 23.400 5.911 -34.981 1.00 72.75 102 GLY A C 1
ATOM 830 O O . GLY A 1 102 ? 23.929 4.900 -35.440 1.00 72.75 102 GLY A O 1
ATOM 831 N N . GLN A 1 103 ? 22.707 5.879 -33.838 1.00 81.06 103 GLN A N 1
ATOM 832 C CA . GLN A 1 103 ? 22.416 4.628 -33.140 1.00 81.06 103 GLN A CA 1
ATOM 833 C C . GLN A 1 103 ? 21.284 3.862 -33.839 1.00 81.06 103 GLN A C 1
ATOM 835 O O . GLN A 1 103 ? 20.261 4.466 -34.170 1.00 81.06 103 GLN A O 1
ATOM 840 N N . PRO A 1 104 ? 21.402 2.534 -34.010 1.00 84.00 104 PRO A N 1
ATOM 841 C CA . PRO A 1 104 ? 20.352 1.740 -34.637 1.00 84.00 104 PRO A CA 1
ATOM 842 C C . PRO A 1 104 ? 19.117 1.644 -33.732 1.00 84.00 104 PRO A C 1
ATOM 844 O O . PRO A 1 104 ? 19.269 1.697 -32.510 1.00 84.00 104 PRO A O 1
ATOM 847 N N . PRO A 1 105 ? 17.898 1.503 -34.269 1.00 87.12 105 PRO A N 1
ATOM 848 C CA . PRO A 1 105 ? 16.680 1.426 -33.464 1.00 87.12 105 PRO A CA 1
ATOM 849 C C . PRO A 1 105 ? 16.689 0.232 -32.499 1.00 87.12 105 PRO A C 1
ATOM 851 O O . PRO A 1 105 ? 17.182 -0.840 -32.837 1.00 87.12 105 PRO A O 1
ATOM 854 N N . THR A 1 106 ? 16.104 0.369 -31.312 1.00 87.62 106 THR A N 1
ATOM 855 C CA . THR A 1 106 ? 15.825 -0.783 -30.436 1.00 87.62 106 THR A CA 1
ATOM 856 C C . THR A 1 106 ? 14.680 -1.637 -30.972 1.00 87.62 106 THR A C 1
ATOM 858 O O . THR A 1 106 ? 14.646 -2.846 -30.737 1.00 87.62 106 THR A O 1
ATOM 861 N N . LEU A 1 107 ? 13.778 -1.021 -31.744 1.00 85.81 107 LEU A N 1
ATOM 862 C CA . LEU A 1 107 ? 12.662 -1.675 -32.415 1.00 85.81 107 LEU A CA 1
ATOM 863 C C . LEU A 1 107 ? 12.560 -1.245 -33.873 1.00 85.81 107 LEU A C 1
ATOM 865 O O . LEU A 1 107 ? 12.505 -0.057 -34.183 1.00 85.81 107 LEU A O 1
ATOM 869 N N . PHE A 1 108 ? 12.485 -2.223 -34.764 1.00 84.88 108 PHE A N 1
ATOM 870 C CA . PHE A 1 108 ? 12.335 -2.025 -36.197 1.00 84.88 108 PHE A CA 1
ATOM 871 C C . PHE A 1 108 ? 10.939 -2.482 -36.627 1.00 84.88 108 PHE A C 1
ATOM 873 O O . PHE A 1 108 ? 10.612 -3.653 -36.467 1.00 84.88 108 PHE A O 1
ATOM 880 N N . SER A 1 109 ? 10.113 -1.585 -37.167 1.00 84.06 109 SER A N 1
ATOM 881 C CA . SER A 1 109 ? 8.767 -1.914 -37.662 1.00 84.06 109 SER A CA 1
ATOM 882 C C . SER A 1 109 ? 8.728 -1.880 -39.186 1.00 84.06 109 SER A C 1
ATOM 884 O O . SER A 1 109 ? 9.183 -0.910 -39.790 1.00 84.06 109 SER A O 1
ATOM 886 N N . LEU A 1 110 ? 8.160 -2.916 -39.810 1.00 80.25 110 LEU A N 1
ATOM 887 C CA . LEU A 1 110 ? 7.966 -2.969 -41.268 1.00 80.25 110 LEU A CA 1
ATOM 888 C C . LEU A 1 110 ? 6.850 -2.047 -41.753 1.00 80.25 110 LEU A C 1
ATOM 890 O O . LEU A 1 110 ? 6.874 -1.620 -42.901 1.00 80.25 110 LEU A O 1
ATOM 894 N N . THR A 1 111 ? 5.881 -1.748 -40.888 1.00 79.19 111 THR A N 1
ATOM 895 C CA . THR A 1 111 ? 4.756 -0.860 -41.203 1.00 79.19 111 THR A CA 1
ATOM 896 C C . THR A 1 111 ? 5.090 0.608 -40.934 1.00 79.19 111 THR A C 1
ATOM 898 O O . THR A 1 111 ? 4.288 1.485 -41.229 1.00 79.19 111 THR A O 1
ATOM 901 N N . GLY A 1 112 ? 6.263 0.893 -40.355 1.00 70.38 112 GLY A N 1
ATOM 902 C CA . GLY A 1 112 ? 6.680 2.236 -39.937 1.00 70.38 112 GLY A CA 1
ATOM 903 C C . GLY A 1 112 ? 6.073 2.695 -38.606 1.00 70.38 112 GLY A C 1
ATOM 904 O O . GLY A 1 112 ? 6.578 3.637 -37.988 1.00 70.38 112 GLY A O 1
ATOM 905 N N . GLU A 1 113 ? 5.047 2.002 -38.111 1.00 72.38 113 GLU A N 1
ATOM 906 C CA . GLU A 1 113 ? 4.409 2.302 -36.834 1.00 72.38 113 GLU A CA 1
ATOM 907 C C . GLU A 1 113 ? 5.023 1.478 -35.704 1.00 72.38 113 GLU A C 1
ATOM 909 O O . GLU A 1 113 ? 5.119 0.252 -35.768 1.00 72.38 113 GLU A O 1
ATOM 914 N N . ILE A 1 114 ? 5.435 2.166 -34.640 1.00 71.19 114 ILE A N 1
ATOM 915 C CA . ILE A 1 114 ? 5.836 1.551 -33.376 1.00 71.19 114 ILE A CA 1
ATOM 916 C C . ILE A 1 114 ? 4.837 2.047 -32.338 1.00 71.19 114 ILE A C 1
ATOM 918 O O . ILE A 1 114 ? 4.756 3.251 -32.080 1.00 71.19 114 ILE A O 1
ATOM 922 N N . SER A 1 115 ? 4.064 1.129 -31.759 1.00 72.06 115 SER A N 1
ATOM 923 C CA . SER A 1 115 ? 3.103 1.451 -30.705 1.00 72.06 115 SER A CA 1
ATOM 924 C C . SER A 1 115 ? 3.794 2.112 -29.507 1.00 72.06 115 SER A C 1
ATOM 926 O O . SER A 1 115 ? 4.996 1.944 -29.266 1.00 72.06 115 SER A O 1
ATOM 928 N N . LYS A 1 116 ? 3.038 2.918 -28.751 1.00 80.75 116 LYS A N 1
ATOM 929 C CA . LYS A 1 116 ? 3.517 3.453 -27.471 1.00 80.75 116 LYS A CA 1
ATOM 930 C C . LYS A 1 116 ? 3.854 2.279 -26.559 1.00 80.75 116 LYS A C 1
ATOM 932 O O . LYS A 1 116 ? 3.010 1.423 -26.315 1.00 80.75 116 LYS A O 1
ATOM 937 N N . GLN A 1 117 ? 5.086 2.256 -26.074 1.00 83.44 117 GLN A N 1
ATOM 938 C CA . GLN A 1 117 ? 5.548 1.235 -25.151 1.00 83.44 117 GLN A CA 1
ATOM 939 C C . GLN A 1 117 ? 5.598 1.794 -23.746 1.00 83.44 117 GLN A C 1
ATOM 941 O O . GLN A 1 117 ? 5.922 2.966 -23.531 1.00 83.44 117 GLN A O 1
ATOM 946 N N . SER A 1 118 ? 5.321 0.919 -22.793 1.00 90.75 118 SER A N 1
ATOM 947 C CA . SER A 1 118 ? 5.413 1.245 -21.386 1.00 90.75 118 SER A CA 1
ATOM 948 C C . SER A 1 118 ? 5.956 0.075 -20.592 1.00 90.75 118 SER A C 1
ATOM 950 O O . SER A 1 118 ? 5.603 -1.073 -20.860 1.00 90.75 118 SER A O 1
ATOM 952 N N . ILE A 1 119 ? 6.749 0.381 -19.573 1.00 90.69 119 ILE A N 1
ATOM 953 C CA . ILE A 1 119 ? 7.111 -0.578 -18.533 1.00 90.69 119 ILE A CA 1
ATOM 954 C C . ILE A 1 119 ? 6.085 -0.416 -17.418 1.00 90.69 119 ILE A C 1
ATOM 956 O O . ILE A 1 119 ? 5.961 0.665 -16.842 1.00 90.69 119 ILE A O 1
ATOM 960 N N . VAL A 1 120 ? 5.323 -1.472 -17.146 1.00 92.81 120 VAL A N 1
ATOM 961 C CA . VAL A 1 120 ? 4.310 -1.477 -16.088 1.00 92.81 120 VAL A CA 1
ATOM 962 C C . VAL A 1 120 ? 4.917 -2.131 -14.848 1.00 92.81 120 VAL A C 1
ATOM 964 O O . VAL A 1 120 ? 5.448 -3.238 -14.961 1.00 92.81 120 VAL A O 1
ATOM 967 N N . PRO A 1 121 ? 4.874 -1.479 -13.676 1.00 95.81 121 PRO A N 1
ATOM 968 C CA . PRO A 1 121 ? 5.370 -2.084 -12.452 1.00 95.81 121 PRO A CA 1
ATOM 969 C C . PRO A 1 121 ? 4.478 -3.251 -12.026 1.00 95.81 121 PRO A C 1
ATOM 971 O O . PRO A 1 121 ? 3.261 -3.232 -12.225 1.00 95.81 121 PRO A O 1
ATOM 974 N N . SER A 1 122 ? 5.075 -4.244 -11.372 1.00 95.44 122 SER A N 1
ATOM 975 C CA . SER A 1 122 ? 4.305 -5.286 -10.696 1.00 95.44 122 SER A CA 1
ATOM 976 C C . SER A 1 122 ? 3.382 -4.672 -9.633 1.00 95.44 122 SER A C 1
ATOM 978 O O . SER A 1 122 ? 3.768 -3.696 -8.976 1.00 95.44 122 SER A O 1
ATOM 980 N N . PRO A 1 123 ? 2.185 -5.242 -9.417 1.00 96.12 123 PRO A N 1
ATOM 981 C CA . PRO A 1 123 ? 1.313 -4.799 -8.342 1.00 96.12 123 PRO A CA 1
ATOM 982 C C . PRO A 1 123 ? 1.977 -5.023 -6.982 1.00 96.12 123 PRO A C 1
ATOM 984 O O . PRO A 1 123 ? 2.778 -5.948 -6.813 1.00 96.12 123 PRO A O 1
ATOM 987 N N . PHE A 1 124 ? 1.613 -4.212 -5.989 1.00 96.25 124 PHE A N 1
ATOM 988 C CA . PHE A 1 124 ? 2.045 -4.474 -4.618 1.00 96.25 124 PHE A CA 1
ATOM 989 C C . PHE A 1 124 ? 1.601 -5.866 -4.142 1.00 96.25 124 PHE A C 1
ATOM 991 O O . PHE A 1 124 ? 0.479 -6.297 -4.438 1.00 96.25 124 PHE A O 1
ATOM 998 N N . PRO A 1 125 ? 2.445 -6.571 -3.366 1.00 94.12 125 PRO A N 1
ATOM 999 C CA . PRO A 1 125 ? 2.060 -7.839 -2.776 1.00 94.12 125 PRO A CA 1
ATOM 1000 C C . PRO A 1 125 ? 0.881 -7.636 -1.823 1.00 94.12 125 PRO A C 1
ATOM 1002 O O . PRO A 1 125 ? 0.802 -6.644 -1.093 1.00 94.12 125 PRO A O 1
ATOM 1005 N N . LYS A 1 126 ? -0.034 -8.608 -1.804 1.00 93.19 126 LYS A N 1
ATOM 1006 C CA . LYS A 1 126 ? -1.122 -8.624 -0.826 1.00 93.19 126 LYS A CA 1
ATOM 1007 C C . LYS A 1 126 ? -0.541 -8.860 0.564 1.00 93.19 126 LYS A C 1
ATOM 1009 O O . LYS A 1 126 ? 0.188 -9.827 0.779 1.00 93.19 126 LYS A O 1
ATOM 1014 N N . LEU A 1 127 ? -0.888 -7.987 1.501 1.00 92.50 127 LEU A N 1
ATOM 1015 C CA . LEU A 1 127 ? -0.486 -8.113 2.896 1.00 92.50 127 LEU A CA 1
ATOM 1016 C C . LEU A 1 127 ? -1.534 -8.911 3.672 1.00 92.50 127 LEU A C 1
ATOM 1018 O O . LEU A 1 127 ? -2.727 -8.868 3.362 1.00 92.50 127 LEU A O 1
ATOM 1022 N N . LYS A 1 128 ? -1.082 -9.641 4.694 1.00 92.00 128 LYS A N 1
ATOM 1023 C CA . LYS A 1 128 ? -1.996 -10.223 5.681 1.00 92.00 128 LYS A CA 1
ATOM 1024 C C . LYS A 1 128 ? -2.609 -9.090 6.516 1.00 92.00 128 LYS A C 1
ATOM 1026 O O . LYS A 1 128 ? -1.918 -8.096 6.750 1.00 92.00 128 LYS A O 1
ATOM 1031 N N . PRO A 1 129 ? -3.863 -9.231 6.979 1.00 92.06 129 PRO A N 1
ATOM 1032 C CA . PRO A 1 129 ? -4.453 -8.275 7.905 1.00 92.06 129 PRO A CA 1
ATOM 1033 C C . PRO A 1 129 ? -3.560 -8.042 9.125 1.00 92.06 129 PRO A C 1
ATOM 1035 O O . PRO A 1 129 ? -2.925 -8.969 9.638 1.00 92.06 129 PRO A O 1
ATOM 1038 N N . LEU A 1 130 ? -3.517 -6.797 9.588 1.00 92.12 130 LEU A N 1
ATOM 1039 C CA . LEU A 1 130 ? -2.807 -6.431 10.798 1.00 92.12 130 LEU A CA 1
ATOM 1040 C C . LEU A 1 130 ? -3.641 -6.846 12.009 1.00 92.12 130 LEU A C 1
ATOM 1042 O O . LEU A 1 130 ? -4.782 -6.415 12.169 1.00 92.12 130 LEU A O 1
ATOM 1046 N N . LYS A 1 131 ? -3.052 -7.667 12.878 1.00 92.25 131 LYS A N 1
ATOM 1047 C CA . LYS A 1 131 ? -3.715 -8.131 14.093 1.00 92.25 131 LYS A CA 1
ATOM 1048 C C . LYS A 1 131 ? -3.613 -7.080 15.194 1.00 92.25 131 LYS A C 1
ATOM 1050 O O . LYS A 1 131 ? -2.520 -6.760 15.663 1.00 92.25 131 LYS A O 1
ATOM 1055 N N . VAL A 1 132 ? -4.765 -6.585 15.619 1.00 93.00 132 VAL A N 1
ATOM 1056 C CA . VAL A 1 132 ? -4.941 -5.633 16.715 1.00 93.00 132 VAL A CA 1
ATOM 1057 C C . VAL A 1 132 ? -5.385 -6.409 17.946 1.00 93.00 132 VAL A C 1
ATOM 1059 O O . VAL A 1 132 ? -6.341 -7.174 17.867 1.00 93.00 132 VAL A O 1
ATOM 1062 N N . GLN A 1 133 ? -4.705 -6.248 19.079 1.00 93.81 133 GLN A N 1
ATOM 1063 C CA . GLN A 1 133 ? -4.933 -7.066 20.275 1.00 93.81 133 GLN A CA 1
ATOM 1064 C C . GLN A 1 133 ? -5.252 -6.219 21.504 1.00 93.81 133 GLN A C 1
ATOM 1066 O O . GLN A 1 133 ? -4.619 -5.186 21.738 1.00 93.81 133 GLN A O 1
ATOM 1071 N N . TRP A 1 134 ? -6.201 -6.692 22.314 1.00 92.44 134 TRP A N 1
ATOM 1072 C CA . TRP A 1 134 ? -6.510 -6.158 23.640 1.00 92.44 134 TRP A CA 1
ATOM 1073 C C . TRP A 1 134 ? -6.952 -7.300 24.562 1.00 92.44 134 TRP A C 1
ATOM 1075 O O . TRP A 1 134 ? -7.874 -8.057 24.251 1.00 92.44 134 TRP A O 1
ATOM 1085 N N . GLY A 1 135 ? -6.270 -7.462 25.698 1.00 86.56 135 GLY A N 1
ATOM 1086 C CA . GLY A 1 135 ? -6.475 -8.628 26.564 1.00 86.56 135 GLY A CA 1
ATOM 1087 C C . GLY A 1 135 ? -6.339 -9.941 25.780 1.00 86.56 135 GLY A C 1
ATOM 1088 O O . GLY A 1 135 ? -5.339 -10.150 25.100 1.00 86.56 135 GLY A O 1
ATOM 1089 N N . ASN A 1 136 ? -7.373 -10.786 25.834 1.00 87.62 136 ASN A N 1
ATOM 1090 C CA . ASN A 1 136 ? -7.430 -12.069 25.118 1.00 87.62 136 ASN A CA 1
ATOM 1091 C C . ASN A 1 136 ? -8.190 -11.995 23.780 1.00 87.62 136 ASN A C 1
ATOM 1093 O O . ASN A 1 136 ? -8.489 -13.028 23.183 1.00 87.62 136 ASN A O 1
ATOM 1097 N N . LYS A 1 137 ? -8.550 -10.793 23.319 1.00 92.62 137 LYS A N 1
ATOM 1098 C CA . LYS A 1 137 ? -9.296 -10.580 22.076 1.00 92.62 137 LYS A CA 1
ATOM 1099 C C . LYS A 1 137 ? -8.396 -10.001 20.994 1.00 92.62 137 LYS A C 1
ATOM 1101 O O . LYS A 1 137 ? -7.387 -9.347 21.272 1.00 92.62 137 LYS A O 1
ATOM 1106 N N . SER A 1 138 ? -8.787 -10.233 19.745 1.00 92.69 138 SER A N 1
ATOM 1107 C CA . SER A 1 138 ? -8.122 -9.647 18.591 1.00 92.69 138 SER A CA 1
ATOM 1108 C C . SER A 1 138 ? -9.095 -9.272 17.486 1.00 92.69 138 SER A C 1
ATOM 1110 O O . SER A 1 138 ? -10.116 -9.933 17.307 1.00 92.69 138 SER A O 1
ATOM 1112 N N . LEU A 1 139 ? -8.720 -8.254 16.722 1.00 91.19 139 LEU A N 1
ATOM 1113 C CA . LEU A 1 139 ? -9.384 -7.795 15.513 1.00 91.19 139 LEU A CA 1
ATOM 1114 C C . LEU A 1 139 ? -8.366 -7.811 14.374 1.00 91.19 139 LEU A C 1
ATOM 1116 O O . LEU A 1 139 ? -7.264 -7.285 14.526 1.00 91.19 139 LEU A O 1
ATOM 1120 N N . ASP A 1 140 ? -8.746 -8.389 13.243 1.00 92.31 140 ASP A N 1
ATOM 1121 C CA . ASP A 1 140 ? -7.939 -8.361 12.029 1.00 92.31 140 ASP A CA 1
ATOM 1122 C C . ASP A 1 140 ? -8.339 -7.139 11.199 1.00 92.31 140 ASP A C 1
ATOM 1124 O O . ASP A 1 140 ? -9.477 -7.035 10.746 1.00 92.31 140 ASP A O 1
ATOM 1128 N N . VAL A 1 141 ? -7.405 -6.206 11.008 1.00 92.06 141 VAL A N 1
ATOM 1129 C CA . VAL A 1 141 ? -7.614 -4.990 10.211 1.00 92.06 141 VAL A CA 1
ATOM 1130 C C . VAL A 1 141 ? -6.939 -5.174 8.851 1.00 92.06 141 VAL A C 1
ATOM 1132 O O . VAL A 1 141 ? -5.706 -5.238 8.790 1.00 92.06 141 VAL A O 1
ATOM 1135 N N . PRO A 1 142 ? -7.697 -5.285 7.744 1.00 92.50 142 PRO A N 1
ATOM 1136 C CA . PRO A 1 142 ? -7.112 -5.359 6.412 1.00 92.50 142 PRO A CA 1
ATOM 1137 C C . PRO A 1 142 ? -6.286 -4.109 6.124 1.00 92.50 142 PRO A C 1
ATOM 1139 O O . PRO A 1 142 ? -6.682 -2.996 6.460 1.00 92.50 142 PRO A O 1
ATOM 1142 N N . PHE A 1 143 ? -5.129 -4.291 5.496 1.00 92.31 143 PHE A N 1
ATOM 1143 C CA . PHE A 1 143 ? -4.145 -3.231 5.323 1.00 92.31 143 PHE A CA 1
ATOM 1144 C C . PHE A 1 143 ? -3.424 -3.412 3.988 1.00 92.31 143 PHE A C 1
ATOM 1146 O O . PHE A 1 143 ? -3.196 -4.544 3.554 1.00 92.31 143 PHE A O 1
ATOM 1153 N N . LYS A 1 144 ? -3.072 -2.319 3.312 1.00 95.38 144 LYS A N 1
ATOM 1154 C CA . LYS A 1 144 ? -2.338 -2.364 2.039 1.00 95.38 144 LYS A CA 1
ATOM 1155 C C . LYS A 1 144 ? -1.248 -1.311 2.006 1.00 95.38 144 LYS A C 1
ATOM 1157 O O . LYS A 1 144 ? -1.375 -0.259 2.623 1.00 95.38 144 LYS A O 1
ATOM 1162 N N . ARG A 1 145 ? -0.215 -1.563 1.205 1.00 96.12 145 ARG A N 1
ATOM 1163 C CA . ARG A 1 145 ? 0.698 -0.505 0.772 1.00 96.12 145 ARG A CA 1
ATOM 1164 C C . ARG A 1 145 ? -0.046 0.434 -0.176 1.00 96.12 145 ARG A C 1
ATOM 1166 O O . ARG A 1 145 ? -0.759 -0.040 -1.064 1.00 96.12 145 ARG A O 1
ATOM 1173 N N . ILE A 1 146 ? 0.116 1.737 0.012 1.00 96.06 146 ILE A N 1
ATOM 1174 C CA . ILE A 1 146 ? -0.449 2.754 -0.875 1.00 96.06 146 ILE A CA 1
ATOM 1175 C C . ILE A 1 146 ? 0.649 3.372 -1.748 1.00 96.06 146 ILE A C 1
ATOM 1177 O O . ILE A 1 146 ? 1.804 3.439 -1.317 1.00 96.06 146 ILE A O 1
ATOM 1181 N N . PRO A 1 147 ? 0.320 3.806 -2.977 1.00 96.56 147 PRO A N 1
ATOM 1182 C CA . PRO A 1 147 ? 1.266 4.522 -3.814 1.00 96.56 147 PRO A CA 1
ATOM 1183 C C . PRO A 1 147 ? 1.783 5.789 -3.133 1.00 96.56 147 PRO A C 1
ATOM 1185 O O . PRO A 1 147 ? 0.988 6.589 -2.639 1.00 96.56 147 PRO A O 1
ATOM 1188 N N . PHE A 1 148 ? 3.100 5.990 -3.129 1.00 95.31 148 PHE A N 1
ATOM 1189 C CA . PHE A 1 148 ? 3.697 7.187 -2.543 1.00 95.31 148 PHE A CA 1
ATOM 1190 C C . PHE A 1 148 ? 4.959 7.628 -3.307 1.00 95.31 148 PHE A C 1
ATOM 1192 O O . PHE A 1 148 ? 5.862 6.810 -3.500 1.00 95.31 148 PHE A O 1
ATOM 1199 N N . PRO A 1 149 ? 5.043 8.896 -3.765 1.00 93.38 149 PRO A N 1
ATOM 1200 C CA . PRO A 1 149 ? 6.179 9.401 -4.532 1.00 93.38 149 PRO A CA 1
ATOM 1201 C C . PRO A 1 149 ? 7.350 9.754 -3.603 1.00 93.38 149 PRO A C 1
ATOM 1203 O O . PRO A 1 149 ? 7.645 10.919 -3.350 1.00 93.38 149 PRO A O 1
ATOM 1206 N N . SER A 1 150 ? 8.027 8.734 -3.085 1.00 93.69 150 SER A N 1
ATOM 1207 C CA . SER A 1 150 ? 9.265 8.877 -2.317 1.00 93.69 150 SER A CA 1
ATOM 1208 C C . SER A 1 150 ? 10.165 7.675 -2.557 1.00 93.69 150 SER A C 1
ATOM 1210 O O . SER A 1 150 ? 9.671 6.561 -2.676 1.00 93.69 150 SER A O 1
ATOM 1212 N N . LEU A 1 151 ? 11.479 7.890 -2.623 1.00 92.94 151 LEU A N 1
ATOM 1213 C CA . LEU A 1 151 ? 12.461 6.800 -2.688 1.00 92.94 151 LEU A CA 1
ATOM 1214 C C . LEU A 1 151 ? 12.853 6.277 -1.300 1.00 92.94 151 LEU A C 1
ATOM 1216 O O . LEU A 1 151 ? 13.391 5.184 -1.204 1.00 92.94 151 LEU A O 1
ATOM 1220 N N . SER A 1 152 ? 12.577 7.035 -0.238 1.00 94.06 152 SER A N 1
ATOM 1221 C CA . SER A 1 152 ? 12.930 6.664 1.135 1.00 94.06 152 SER A CA 1
ATOM 1222 C C . SER A 1 152 ? 11.727 6.251 1.973 1.00 94.06 152 SER A C 1
ATOM 1224 O O . SER A 1 152 ? 11.900 5.571 2.974 1.00 94.06 152 SER A O 1
ATOM 1226 N N . GLU A 1 153 ? 10.509 6.645 1.599 1.00 95.56 153 GLU A N 1
ATOM 1227 C CA . GLU A 1 153 ? 9.317 6.408 2.414 1.00 95.56 153 GLU A CA 1
ATOM 1228 C C . GLU A 1 153 ? 8.387 5.379 1.763 1.00 95.56 153 GLU A C 1
ATOM 1230 O O . GLU A 1 153 ? 8.082 5.436 0.567 1.00 95.56 153 GLU A O 1
ATOM 1235 N N . SER A 1 154 ? 7.890 4.458 2.583 1.00 95.81 154 SER A N 1
ATOM 1236 C CA . SER A 1 154 ? 6.765 3.587 2.266 1.00 95.81 154 SER A CA 1
ATOM 1237 C C . SER A 1 154 ? 5.570 3.932 3.134 1.00 95.81 154 SER A C 1
ATOM 1239 O O . SER A 1 154 ? 5.698 4.102 4.345 1.00 95.81 154 SER A O 1
ATOM 1241 N N . ARG A 1 155 ? 4.391 3.975 2.510 1.00 96.38 155 ARG A N 1
ATOM 1242 C CA . ARG A 1 155 ? 3.127 4.225 3.198 1.00 96.38 155 ARG A CA 1
ATOM 1243 C C . ARG A 1 155 ? 2.171 3.068 3.062 1.00 96.38 155 ARG A C 1
ATOM 1245 O O . ARG A 1 155 ? 2.094 2.407 2.024 1.00 96.38 155 ARG A O 1
ATOM 1252 N N . PHE A 1 156 ? 1.408 2.862 4.117 1.00 95.88 156 PHE A N 1
ATOM 1253 C CA . PHE A 1 156 ? 0.422 1.814 4.187 1.00 95.88 156 PHE A CA 1
ATOM 1254 C C . PHE A 1 156 ? -0.799 2.285 4.972 1.00 95.88 156 PHE A C 1
ATOM 1256 O O . PHE A 1 156 ? -0.673 3.066 5.916 1.00 95.88 156 PHE A O 1
ATOM 1263 N N . GLU A 1 157 ? -1.971 1.790 4.593 1.00 95.31 157 GLU A N 1
ATOM 1264 C CA . GLU A 1 157 ? -3.247 2.213 5.168 1.00 95.31 157 GLU A CA 1
ATOM 1265 C C . GLU A 1 157 ? -4.222 1.047 5.305 1.00 95.31 157 GLU A C 1
ATOM 1267 O O . GLU A 1 157 ? -4.175 0.071 4.540 1.00 95.31 157 GLU A O 1
ATOM 1272 N N . SER A 1 158 ? -5.110 1.156 6.295 1.00 94.00 158 SER A N 1
ATOM 1273 C CA . SER A 1 158 ? -6.229 0.237 6.467 1.00 94.00 158 SER A CA 1
ATOM 1274 C C . SER A 1 158 ? -7.180 0.323 5.282 1.00 94.00 158 SER A C 1
ATOM 1276 O O . SER A 1 158 ? -7.335 1.366 4.648 1.00 94.00 158 SER A O 1
ATOM 1278 N N . VAL A 1 159 ? -7.793 -0.807 4.946 1.00 89.38 159 VAL A N 1
ATOM 1279 C CA . VAL A 1 159 ? -8.650 -0.935 3.766 1.00 89.38 159 VAL A CA 1
ATOM 1280 C C . VAL A 1 159 ? -9.990 -1.513 4.161 1.00 89.38 159 VAL A C 1
ATOM 1282 O O . VAL A 1 159 ? -10.055 -2.506 4.882 1.00 89.38 159 VAL A O 1
ATOM 1285 N N . GLY A 1 160 ? -11.039 -0.942 3.579 1.00 80.81 160 GLY A N 1
ATOM 1286 C CA . GLY A 1 160 ? -12.406 -1.382 3.796 1.00 80.81 160 GLY A CA 1
ATOM 1287 C C . GLY A 1 160 ? -12.992 -0.844 5.093 1.00 80.81 160 GLY A C 1
ATOM 1288 O O . GLY A 1 160 ? -12.387 -0.034 5.794 1.00 80.81 160 GLY A O 1
ATOM 1289 N N . ASP A 1 161 ? -14.196 -1.316 5.380 1.00 80.81 161 ASP A N 1
ATOM 1290 C CA . ASP A 1 161 ? -14.976 -0.893 6.531 1.00 80.81 161 ASP A CA 1
ATOM 1291 C C . ASP A 1 161 ? -14.454 -1.618 7.784 1.00 80.81 161 ASP A C 1
ATOM 1293 O O . ASP A 1 161 ? -14.677 -2.813 7.974 1.00 80.81 161 ASP A O 1
ATOM 1297 N N . SER A 1 162 ? -13.719 -0.895 8.628 1.00 87.44 162 SER A N 1
ATOM 1298 C CA . SER A 1 162 ? -13.186 -1.352 9.917 1.00 87.44 162 SER A CA 1
ATOM 1299 C C . SER A 1 162 ? -13.454 -0.285 10.973 1.00 87.44 162 SER A C 1
ATOM 1301 O O . SER A 1 162 ? -13.446 0.900 10.663 1.00 87.44 162 SER A O 1
ATOM 1303 N N . ILE A 1 163 ? -13.638 -0.688 12.235 1.00 90.81 163 ILE A N 1
ATOM 1304 C CA . ILE A 1 163 ? -13.803 0.243 13.366 1.00 90.81 163 ILE A CA 1
ATOM 1305 C C . ILE A 1 163 ? -12.526 1.041 13.680 1.00 90.81 163 ILE A C 1
ATOM 1307 O O . ILE A 1 163 ? -12.584 2.086 14.328 1.00 90.81 163 ILE A O 1
ATOM 1311 N N . LEU A 1 164 ? -11.366 0.546 13.247 1.00 91.38 164 LEU A N 1
ATOM 1312 C CA . LEU A 1 164 ? -10.069 1.174 13.465 1.00 91.38 164 LEU A CA 1
ATOM 1313 C C . LEU A 1 164 ? -9.409 1.471 12.122 1.00 91.38 164 LEU A C 1
ATOM 1315 O O . LEU A 1 164 ? -9.114 0.540 11.364 1.00 91.38 164 LEU A O 1
ATOM 1319 N N . ASP A 1 165 ? -9.122 2.750 11.903 1.00 92.25 165 ASP A N 1
ATOM 1320 C CA . ASP A 1 165 ? -8.257 3.221 10.834 1.00 92.25 165 ASP A CA 1
ATOM 1321 C C . ASP A 1 165 ? -6.811 3.239 11.317 1.00 92.25 165 ASP A C 1
ATOM 1323 O O . ASP A 1 165 ? -6.499 3.716 12.415 1.00 92.25 165 ASP A O 1
ATOM 1327 N N . ILE A 1 166 ? -5.916 2.722 10.484 1.00 92.94 166 ILE A N 1
ATOM 1328 C CA . ILE A 1 166 ? -4.482 2.675 10.742 1.00 92.94 166 ILE A CA 1
ATOM 1329 C C . ILE A 1 166 ? -3.784 3.271 9.523 1.00 92.94 166 ILE A C 1
ATOM 1331 O O . ILE A 1 166 ? -4.123 2.956 8.385 1.00 92.94 166 ILE A O 1
ATOM 1335 N N . SER A 1 167 ? -2.788 4.115 9.761 1.00 94.12 167 SER A N 1
ATOM 1336 C CA . SER A 1 167 ? -1.860 4.601 8.745 1.00 94.12 167 SER A CA 1
ATOM 1337 C C . SER A 1 167 ? -0.438 4.448 9.273 1.00 94.12 167 SER A C 1
ATOM 1339 O O . SER A 1 167 ? -0.151 4.783 10.426 1.00 94.12 167 SER A O 1
ATOM 1341 N N . LEU A 1 168 ? 0.433 3.881 8.445 1.00 94.19 168 LEU A N 1
ATOM 1342 C CA . LEU A 1 168 ? 1.821 3.565 8.761 1.00 94.19 168 LEU A CA 1
ATOM 1343 C C . LEU A 1 168 ? 2.718 4.198 7.699 1.00 94.19 168 LEU A C 1
ATOM 1345 O O . LEU A 1 168 ? 2.578 3.896 6.513 1.00 94.19 168 LEU A O 1
ATOM 1349 N N . SER A 1 169 ? 3.661 5.018 8.144 1.00 94.75 169 SER A N 1
ATOM 1350 C CA . SER A 1 169 ? 4.757 5.548 7.334 1.00 94.75 169 SER A CA 1
ATOM 1351 C C . SER A 1 169 ? 6.070 4.976 7.852 1.00 94.75 169 SER A C 1
ATOM 1353 O O . SER A 1 169 ? 6.344 5.065 9.047 1.00 94.75 169 SER A O 1
ATOM 1355 N N . ILE A 1 170 ? 6.876 4.401 6.964 1.00 94.88 170 ILE A N 1
ATOM 1356 C CA . ILE A 1 170 ? 8.211 3.880 7.275 1.00 94.88 170 ILE A CA 1
ATOM 1357 C C . ILE A 1 170 ? 9.212 4.620 6.399 1.00 94.88 170 ILE A C 1
ATOM 1359 O O . ILE A 1 170 ? 9.100 4.570 5.174 1.00 94.88 170 ILE A O 1
ATOM 1363 N N . ASN A 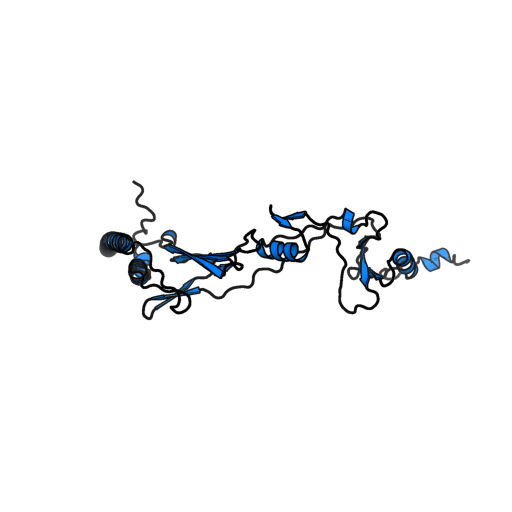1 171 ? 10.184 5.283 7.016 1.00 95.8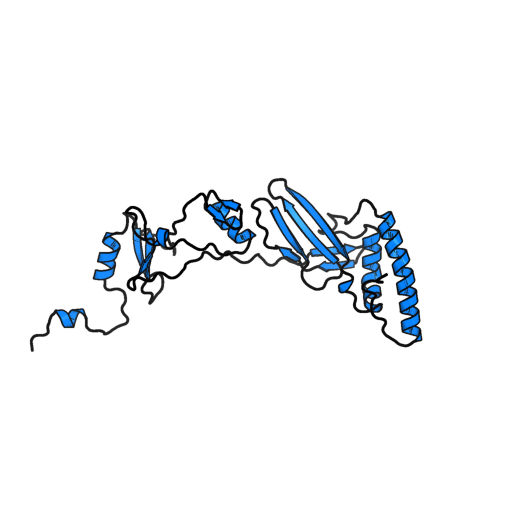8 171 ASN A N 1
ATOM 1364 C CA . ASN A 1 171 ? 11.355 5.805 6.331 1.00 95.88 171 ASN A CA 1
ATOM 1365 C C . ASN A 1 171 ? 12.440 4.723 6.322 1.00 95.88 171 ASN A C 1
ATOM 1367 O O . ASN A 1 171 ? 13.069 4.454 7.333 1.00 95.88 171 ASN A O 1
ATOM 1371 N N . GLU A 1 172 ? 12.660 4.109 5.168 1.00 91.69 172 GLU A N 1
ATOM 1372 C CA . GLU A 1 172 ? 13.617 3.020 4.946 1.00 91.69 172 GLU A CA 1
ATOM 1373 C C . GLU A 1 172 ? 15.080 3.497 4.969 1.00 91.69 172 GLU A C 1
ATOM 1375 O O . GLU A 1 172 ? 15.995 2.684 4.920 1.00 91.69 172 GLU A O 1
ATOM 1380 N N . THR A 1 173 ? 15.327 4.812 5.003 1.00 93.06 173 THR A N 1
ATOM 1381 C CA . THR A 1 173 ? 16.682 5.374 5.137 1.00 93.06 173 THR A CA 1
ATOM 1382 C C . THR A 1 173 ? 17.067 5.614 6.593 1.00 93.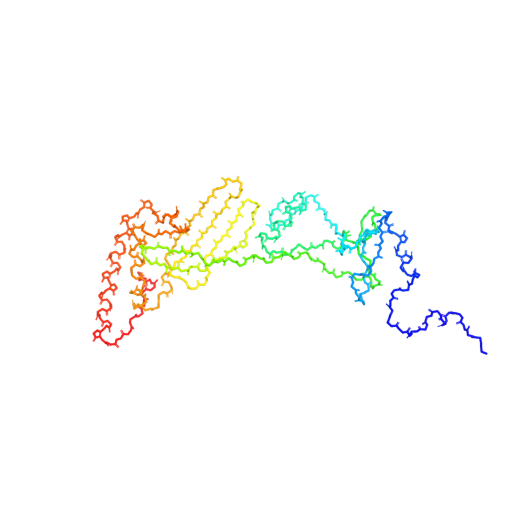06 173 THR A C 1
ATOM 1384 O O . THR A 1 173 ? 18.231 5.450 6.946 1.00 93.06 173 THR A O 1
ATOM 1387 N N . THR A 1 174 ? 16.114 6.035 7.429 1.00 94.75 174 THR A N 1
ATOM 1388 C CA . THR A 1 174 ? 16.349 6.335 8.854 1.00 94.75 174 THR A CA 1
ATOM 1389 C C . THR A 1 174 ? 15.824 5.250 9.794 1.00 94.75 174 THR A C 1
ATOM 1391 O O . THR A 1 174 ? 16.021 5.354 11.000 1.00 94.75 174 THR A O 1
ATOM 1394 N N . ASP A 1 175 ? 15.133 4.242 9.258 1.00 88.38 175 ASP A N 1
ATOM 1395 C CA . ASP A 1 175 ? 14.329 3.252 9.987 1.00 88.38 175 ASP A CA 1
ATOM 1396 C C . ASP A 1 175 ? 13.249 3.867 10.901 1.00 88.38 175 ASP A C 1
ATOM 1398 O O . ASP A 1 175 ? 12.672 3.205 11.770 1.00 88.38 175 ASP A O 1
ATOM 1402 N N . GLU A 1 176 ? 12.909 5.143 10.693 1.00 92.06 176 GLU A N 1
ATOM 1403 C CA . GLU A 1 176 ? 11.865 5.815 11.457 1.00 92.06 176 GLU A CA 1
ATOM 1404 C C . GLU A 1 176 ? 10.482 5.328 11.033 1.00 92.06 176 GLU A C 1
ATOM 1406 O O . GLU A 1 176 ? 10.125 5.308 9.853 1.00 92.06 176 GLU A O 1
ATOM 1411 N N . THR A 1 177 ? 9.666 4.980 12.025 1.00 90.31 177 THR A N 1
ATOM 1412 C CA . THR A 1 177 ? 8.302 4.501 11.817 1.00 90.31 177 THR A CA 1
ATOM 1413 C C . THR A 1 177 ? 7.307 5.427 12.498 1.00 90.31 177 THR A C 1
ATOM 1415 O O . THR A 1 177 ? 7.378 5.660 13.703 1.00 90.31 177 THR A O 1
ATOM 1418 N N . GLN A 1 178 ? 6.336 5.920 11.734 1.00 91.56 178 GLN A N 1
ATOM 1419 C CA . GLN A 1 178 ? 5.218 6.708 12.236 1.00 91.56 178 GLN A CA 1
ATOM 1420 C C . GLN A 1 178 ? 3.922 5.918 12.098 1.00 91.56 178 GLN A C 1
ATOM 1422 O O . GLN A 1 178 ? 3.590 5.427 11.019 1.00 91.56 178 GLN A O 1
ATOM 1427 N N . ILE A 1 179 ? 3.171 5.828 13.194 1.00 90.50 179 ILE A N 1
ATOM 1428 C CA . ILE A 1 179 ? 1.879 5.144 13.241 1.00 90.50 179 ILE A CA 1
ATOM 1429 C C . ILE A 1 179 ? 0.822 6.148 13.667 1.00 90.50 179 ILE A C 1
ATOM 1431 O O . ILE A 1 179 ? 0.912 6.748 14.737 1.00 90.50 179 ILE A O 1
ATOM 1435 N N . LYS A 1 180 ? -0.208 6.297 12.841 1.00 90.44 180 LYS A N 1
ATOM 1436 C CA . LYS A 1 180 ? -1.410 7.067 13.155 1.00 90.44 180 LYS A CA 1
ATOM 1437 C C . LYS A 1 180 ? -2.584 6.108 13.228 1.00 90.44 180 LYS A C 1
ATOM 1439 O O . LYS A 1 180 ? -2.736 5.240 12.373 1.00 90.44 180 LYS A O 1
ATOM 1444 N N . THR A 1 181 ? -3.403 6.256 14.261 1.00 89.56 181 THR A N 1
ATOM 1445 C CA . THR A 1 181 ? -4.620 5.456 14.425 1.00 89.56 181 THR A CA 1
ATOM 1446 C C . THR A 1 181 ? -5.796 6.356 14.742 1.00 89.56 181 THR A C 1
ATOM 1448 O O . THR A 1 181 ? -5.630 7.352 15.446 1.00 89.56 181 THR A O 1
ATOM 1451 N N . ASN A 1 182 ? -6.967 6.005 14.225 1.00 89.12 182 ASN A N 1
ATOM 1452 C CA . ASN A 1 182 ? -8.205 6.720 14.493 1.00 89.12 182 ASN A CA 1
ATOM 1453 C C . ASN A 1 182 ? -9.385 5.747 14.583 1.00 89.12 182 ASN A C 1
ATOM 1455 O O . ASN A 1 182 ? -9.393 4.715 13.918 1.00 89.12 182 ASN A O 1
ATOM 1459 N N . ILE A 1 183 ? -10.389 6.079 15.392 1.00 89.50 183 ILE A N 1
ATOM 1460 C CA . ILE A 1 183 ? -11.637 5.314 15.424 1.00 89.50 183 ILE A CA 1
ATOM 1461 C C . ILE A 1 183 ? -12.527 5.776 14.274 1.00 89.50 183 ILE A C 1
ATOM 1463 O O . ILE A 1 183 ? -12.864 6.956 14.172 1.00 89.50 183 ILE A O 1
ATOM 1467 N N . ASN A 1 184 ? -12.946 4.832 13.440 1.00 89.75 184 ASN A N 1
ATOM 1468 C CA . ASN A 1 184 ? -13.865 5.086 12.346 1.00 89.75 184 ASN A CA 1
ATOM 1469 C C . ASN A 1 184 ? -15.309 4.907 12.827 1.00 89.75 184 ASN A C 1
ATOM 1471 O O . ASN A 1 184 ? -15.906 3.836 12.707 1.00 89.75 184 ASN A O 1
ATOM 1475 N N . PHE A 1 185 ? -15.893 5.967 13.382 1.00 88.56 185 PHE A N 1
ATOM 1476 C CA . PHE A 1 185 ? -17.292 5.938 13.816 1.00 88.56 185 PHE A CA 1
ATOM 1477 C C . PHE A 1 185 ? -18.293 5.796 12.660 1.00 88.56 185 PHE A C 1
ATOM 1479 O O . PHE A 1 185 ? -19.420 5.375 12.909 1.00 88.56 185 PHE A O 1
ATOM 1486 N N . ASN A 1 186 ? -17.892 6.049 11.406 1.00 88.56 186 ASN A N 1
ATOM 1487 C CA . ASN A 1 186 ? -18.763 5.819 10.248 1.00 88.56 186 ASN A CA 1
ATOM 1488 C C . ASN A 1 186 ? -19.061 4.325 10.045 1.00 88.56 186 ASN A C 1
ATOM 1490 O O . ASN A 1 186 ? -20.062 3.976 9.421 1.00 88.56 186 ASN A O 1
ATOM 1494 N N . TYR A 1 187 ? -18.216 3.448 10.600 1.00 88.56 187 TYR A N 1
ATOM 1495 C CA . TYR A 1 187 ? -18.441 2.006 10.633 1.00 88.56 187 TYR A CA 1
ATOM 1496 C C . TYR A 1 187 ? -19.671 1.616 11.469 1.00 88.56 187 TYR A C 1
ATOM 1498 O O . TYR A 1 187 ? -20.299 0.586 11.223 1.00 88.56 187 TYR A O 1
ATOM 1506 N N . LEU A 1 188 ? -20.029 2.431 12.465 1.00 91.00 188 LEU A N 1
ATOM 1507 C CA . LEU A 1 188 ? -21.169 2.177 13.337 1.00 91.00 188 LEU A CA 1
ATOM 1508 C C . LEU A 1 188 ? -22.435 2.740 12.684 1.00 91.00 188 LEU A C 1
ATOM 1510 O O . LEU A 1 188 ? -22.539 3.946 12.446 1.00 91.00 188 LEU A O 1
ATOM 1514 N N . LYS A 1 189 ? -23.406 1.867 12.392 1.00 91.62 189 LYS A N 1
ATOM 1515 C CA . LYS A 1 189 ? -24.692 2.262 11.795 1.00 91.62 189 LYS A CA 1
ATOM 1516 C C . LYS A 1 189 ? -25.760 2.449 12.861 1.00 91.62 189 LYS A C 1
ATOM 1518 O O . LYS A 1 189 ? -26.583 3.356 12.757 1.00 91.62 189 LYS A O 1
ATOM 1523 N N . THR A 1 190 ? -25.740 1.617 13.898 1.00 93.38 190 THR A N 1
ATOM 1524 C CA . THR A 1 190 ? -26.703 1.657 15.005 1.00 93.38 190 THR A CA 1
ATOM 1525 C C . THR A 1 190 ? -25.996 1.724 16.353 1.00 93.38 190 THR A C 1
ATOM 1527 O O . THR A 1 190 ? -24.806 1.422 16.477 1.00 93.38 190 THR A O 1
ATOM 1530 N N . ILE A 1 191 ? -26.733 2.094 17.400 1.00 93.69 191 ILE A N 1
ATOM 1531 C CA . ILE A 1 191 ? -26.226 2.017 18.775 1.00 93.69 191 ILE A CA 1
ATOM 1532 C C . ILE A 1 191 ? -25.815 0.581 19.137 1.00 93.69 191 ILE A C 1
ATOM 1534 O O . ILE A 1 191 ? -24.836 0.387 19.854 1.00 93.69 191 ILE A O 1
ATOM 1538 N N . ASP A 1 192 ? -26.485 -0.439 18.601 1.00 92.56 192 ASP A N 1
ATOM 1539 C CA . ASP A 1 192 ? -26.103 -1.830 18.858 1.00 92.56 192 ASP A CA 1
ATOM 1540 C C . ASP A 1 192 ? -24.722 -2.164 18.284 1.00 92.56 192 ASP A C 1
ATOM 1542 O O . ASP A 1 192 ? -23.971 -2.925 18.896 1.00 92.56 192 ASP A O 1
ATOM 1546 N N . ASP A 1 193 ? -24.338 -1.556 17.157 1.00 92.75 193 ASP A N 1
ATOM 1547 C CA . ASP A 1 193 ? -22.987 -1.705 16.616 1.00 92.75 193 ASP A CA 1
ATOM 1548 C C . ASP A 1 193 ? -21.935 -1.151 17.580 1.00 92.75 193 ASP A C 1
ATOM 1550 O O . ASP A 1 193 ? -20.911 -1.799 17.795 1.00 92.75 193 ASP A O 1
ATOM 1554 N N . TYR A 1 194 ? -22.197 -0.015 18.239 1.00 94.19 194 TYR A N 1
ATOM 1555 C CA . TYR A 1 194 ? -21.304 0.501 19.281 1.00 94.19 194 TYR A CA 1
ATOM 1556 C C . TYR A 1 194 ? -21.079 -0.532 20.388 1.00 94.19 194 TYR A C 1
ATOM 1558 O O . TYR A 1 194 ? -19.935 -0.798 20.756 1.00 94.19 194 TYR A O 1
ATOM 1566 N N . PHE A 1 195 ? -22.141 -1.176 20.883 1.00 93.50 195 PHE A N 1
ATOM 1567 C CA . PHE A 1 195 ? -22.019 -2.167 21.957 1.00 93.50 195 PHE A CA 1
ATOM 1568 C C . PHE A 1 195 ? -21.266 -3.436 21.539 1.00 93.50 195 PHE A C 1
ATOM 1570 O O . PHE A 1 195 ? -20.614 -4.043 22.391 1.00 93.50 195 PHE A O 1
ATOM 1577 N N . LYS A 1 196 ? -21.246 -3.790 20.245 1.00 93.19 196 LYS A N 1
ATOM 1578 C CA . LYS A 1 196 ? -20.375 -4.863 19.723 1.00 93.19 196 LYS A CA 1
ATOM 1579 C C . LYS A 1 196 ? -18.887 -4.524 19.875 1.00 93.19 196 LYS A C 1
ATOM 1581 O O . LYS A 1 196 ? -18.086 -5.418 20.138 1.00 93.19 196 LYS A O 1
ATOM 1586 N N . PHE A 1 197 ? -18.519 -3.245 19.753 1.00 93.38 197 PHE A N 1
ATOM 1587 C CA . PHE A 1 197 ? -17.130 -2.769 19.832 1.00 93.38 197 PHE A CA 1
ATOM 1588 C C . PHE A 1 197 ? -16.784 -2.030 21.131 1.00 93.38 197 PHE A C 1
ATOM 1590 O O . PHE A 1 197 ? -15.634 -1.635 21.311 1.00 93.38 197 PHE A O 1
ATOM 1597 N N . ARG A 1 198 ? -17.726 -1.871 22.067 1.00 94.12 198 ARG A N 1
ATOM 1598 C CA . ARG A 1 198 ? -17.551 -1.092 23.307 1.00 94.12 198 ARG A CA 1
ATOM 1599 C C . ARG A 1 198 ? -16.304 -1.486 24.091 1.00 94.12 198 ARG A C 1
ATOM 1601 O O . ARG A 1 198 ? -15.544 -0.616 24.498 1.00 94.12 198 ARG A O 1
ATOM 1608 N N . ASP A 1 199 ? -16.068 -2.786 24.256 1.00 94.00 199 ASP A N 1
ATOM 1609 C CA . ASP A 1 199 ? -14.885 -3.310 24.954 1.00 94.00 199 ASP A CA 1
ATOM 1610 C C . ASP A 1 199 ? -13.574 -2.932 24.240 1.00 94.00 199 ASP A C 1
ATOM 1612 O O . ASP A 1 199 ? -12.602 -2.529 24.879 1.00 94.00 199 ASP A O 1
ATOM 1616 N N . PHE A 1 200 ? -13.547 -2.988 22.905 1.00 93.25 200 PHE A N 1
ATOM 1617 C CA . PHE A 1 200 ? -12.401 -2.522 22.124 1.00 93.25 200 PHE A CA 1
ATOM 1618 C C . PHE A 1 200 ? -12.184 -1.012 22.301 1.00 93.25 200 PHE A C 1
ATOM 1620 O O . PHE A 1 200 ? -11.070 -0.589 22.606 1.00 93.25 200 PHE A O 1
ATOM 1627 N N . LEU A 1 201 ? -13.243 -0.205 22.178 1.00 92.19 201 LEU A N 1
ATOM 1628 C CA . LEU A 1 201 ? -13.192 1.255 22.317 1.00 92.19 201 LEU A CA 1
ATOM 1629 C C . LEU A 1 201 ? -12.745 1.687 23.722 1.00 92.19 201 LEU A C 1
ATOM 1631 O O . LEU A 1 201 ? -11.935 2.605 23.870 1.00 92.19 201 LEU A O 1
ATOM 1635 N N . GLU A 1 202 ? -13.204 0.984 24.757 1.00 92.19 202 GLU A N 1
ATOM 1636 C CA . GLU A 1 202 ? -12.767 1.206 26.130 1.00 92.19 202 GLU A CA 1
ATOM 1637 C C . GLU A 1 202 ? -11.266 0.927 26.279 1.00 92.19 202 GLU A C 1
ATOM 1639 O O . GLU A 1 202 ? -10.532 1.739 26.845 1.00 92.19 202 GLU A O 1
ATOM 1644 N N . ASN A 1 203 ? -10.782 -0.201 25.753 1.00 91.88 203 ASN A N 1
ATOM 1645 C CA . ASN A 1 203 ? -9.363 -0.546 25.819 1.00 91.88 203 ASN A CA 1
ATOM 1646 C C . ASN A 1 203 ? -8.500 0.393 24.966 1.00 91.88 203 ASN A C 1
ATOM 1648 O O . ASN A 1 203 ? -7.387 0.726 25.381 1.00 91.88 203 ASN A O 1
ATOM 1652 N N . TYR A 1 204 ? -9.015 0.865 23.829 1.00 90.38 204 TYR A N 1
ATOM 1653 C CA . TYR A 1 204 ? -8.362 1.861 22.984 1.00 90.38 204 TYR A CA 1
ATOM 1654 C C . TYR A 1 204 ? -8.195 3.185 23.735 1.00 90.38 204 TYR A C 1
ATOM 1656 O O . TYR A 1 204 ? -7.077 3.678 23.854 1.00 90.38 204 TYR A O 1
ATOM 1664 N N . SER A 1 205 ? -9.263 3.703 24.357 1.00 88.62 205 SER A N 1
ATOM 1665 C CA . SER A 1 205 ? -9.190 4.934 25.166 1.00 88.62 205 SER A CA 1
ATOM 1666 C C . SER A 1 205 ? -8.238 4.820 26.363 1.00 88.62 205 SER A C 1
ATOM 1668 O O . SER A 1 205 ? -7.701 5.818 26.833 1.00 88.62 205 SER A O 1
ATOM 1670 N N . LYS A 1 206 ? -7.996 3.600 26.859 1.00 87.88 206 LYS A N 1
ATOM 1671 C CA . LYS A 1 206 ? -7.076 3.322 27.970 1.00 87.88 206 LYS A CA 1
ATOM 1672 C C . LYS A 1 206 ? -5.630 3.043 27.536 1.00 87.88 206 LYS A C 1
ATOM 1674 O O . LYS A 1 206 ? -4.832 2.698 28.409 1.00 87.88 206 LYS A O 1
ATOM 1679 N N . GLY A 1 207 ? -5.307 3.110 26.242 1.00 87.69 207 GLY A N 1
ATOM 1680 C CA . GLY A 1 207 ? -3.972 2.786 25.725 1.00 87.69 207 GLY A CA 1
ATOM 1681 C C . GLY A 1 207 ? -3.585 1.310 25.907 1.00 87.69 207 GLY A C 1
ATOM 1682 O O . GLY A 1 207 ? -2.404 0.971 26.021 1.00 87.69 207 GLY A O 1
ATOM 1683 N N . LYS A 1 208 ? -4.581 0.416 26.000 1.00 89.31 208 LYS A N 1
ATOM 1684 C CA . LYS A 1 208 ? -4.411 -1.036 26.214 1.00 89.31 208 LYS A CA 1
ATOM 1685 C C . LYS A 1 208 ? -4.481 -1.856 24.925 1.00 89.31 208 LYS A C 1
ATOM 1687 O O . LYS A 1 208 ? -4.376 -3.079 24.978 1.00 89.31 208 LYS A O 1
ATOM 1692 N N . VAL A 1 209 ? -4.662 -1.193 23.788 1.00 91.12 209 VAL A N 1
ATOM 1693 C CA . VAL A 1 209 ? -4.623 -1.821 22.468 1.00 91.12 209 VAL A CA 1
ATOM 1694 C C . VAL A 1 209 ? -3.185 -1.872 21.971 1.00 91.12 209 VAL A C 1
ATOM 1696 O O . VAL A 1 209 ? -2.408 -0.933 22.163 1.00 91.12 209 VAL A O 1
ATOM 1699 N N . SER A 1 210 ? -2.833 -2.977 21.325 1.00 91.69 210 SER A N 1
ATOM 1700 C CA . SER A 1 210 ? -1.506 -3.188 20.763 1.00 91.69 210 SER A CA 1
ATOM 1701 C C . SER A 1 210 ? -1.545 -3.729 19.339 1.00 91.69 210 SER A C 1
ATOM 1703 O O . SER A 1 210 ? -2.503 -4.388 18.932 1.00 91.69 210 SER A O 1
ATOM 1705 N N . LEU A 1 211 ? -0.487 -3.425 18.595 1.00 89.44 211 LEU A N 1
ATOM 1706 C CA . LEU A 1 211 ? -0.212 -3.888 17.240 1.00 89.44 211 LEU A CA 1
ATOM 1707 C C . LEU A 1 211 ? 1.041 -4.770 17.239 1.00 89.44 211 LEU A C 1
ATOM 1709 O O . LEU A 1 211 ? 1.818 -4.756 18.199 1.00 89.44 211 LEU A O 1
ATOM 1713 N N . PHE A 1 212 ? 1.242 -5.508 16.143 1.00 84.69 212 PHE A N 1
ATOM 1714 C CA . PHE A 1 212 ? 2.415 -6.363 15.924 1.00 84.69 212 PHE A CA 1
ATOM 1715 C C . PHE A 1 212 ? 2.670 -7.298 17.109 1.00 84.69 212 PHE A C 1
ATOM 1717 O O . PHE A 1 212 ? 3.720 -7.247 17.736 1.00 84.69 212 PHE A O 1
ATOM 1724 N N . SER A 1 213 ? 1.678 -8.115 17.464 1.00 79.75 213 SER A N 1
ATOM 1725 C CA . SER A 1 213 ? 1.810 -9.109 18.541 1.00 79.75 213 SER A CA 1
ATOM 1726 C C . SER A 1 213 ? 2.227 -8.522 19.900 1.00 79.75 213 SER A C 1
ATOM 1728 O O . SER A 1 213 ? 2.927 -9.170 20.674 1.00 79.75 213 SER A O 1
ATOM 1730 N N . GLY A 1 214 ? 1.823 -7.282 20.192 1.00 77.56 214 GLY A N 1
ATOM 1731 C CA . GLY A 1 214 ? 2.111 -6.619 21.464 1.00 77.56 214 GLY A CA 1
ATOM 1732 C C . GLY A 1 214 ? 3.344 -5.714 21.468 1.00 77.56 214 GLY A C 1
ATOM 1733 O O . GLY A 1 214 ? 3.565 -5.029 22.468 1.00 77.56 214 GLY A O 1
ATOM 1734 N N . HIS A 1 215 ? 4.123 -5.663 20.381 1.00 79.12 215 HIS A N 1
ATOM 1735 C CA . HIS A 1 215 ? 5.342 -4.848 20.313 1.00 79.12 215 HIS A CA 1
ATOM 1736 C C . HIS A 1 215 ? 5.063 -3.344 20.344 1.00 79.12 215 HIS A C 1
ATOM 1738 O O . HIS A 1 215 ? 5.856 -2.586 20.897 1.00 79.12 215 HIS A O 1
ATOM 1744 N N . ILE A 1 216 ? 3.925 -2.906 19.801 1.00 82.88 216 ILE A N 1
ATOM 1745 C CA . ILE A 1 216 ? 3.557 -1.489 19.767 1.00 82.88 216 ILE A CA 1
ATOM 1746 C C . ILE A 1 216 ? 2.269 -1.296 20.546 1.00 82.88 216 ILE A C 1
ATOM 1748 O O . ILE A 1 216 ? 1.218 -1.795 20.151 1.00 82.88 216 ILE A O 1
ATOM 1752 N N . LYS A 1 217 ? 2.335 -0.549 21.649 1.00 83.25 217 LYS A N 1
ATOM 1753 C CA . LYS A 1 217 ? 1.141 -0.115 22.381 1.00 83.25 217 LYS A CA 1
ATOM 1754 C C . LYS A 1 217 ? 0.660 1.204 21.803 1.00 83.25 217 LYS A C 1
ATOM 1756 O O . LYS A 1 217 ? 1.444 2.141 21.689 1.00 83.25 217 LYS A O 1
ATOM 1761 N N . LEU A 1 218 ? -0.631 1.291 21.507 1.00 80.69 218 LEU A N 1
ATOM 1762 C CA . LEU A 1 218 ? -1.281 2.522 21.060 1.00 80.69 218 LEU A CA 1
ATOM 1763 C C . LEU A 1 218 ? -1.540 3.445 22.257 1.00 80.69 218 LEU A C 1
ATOM 1765 O O . LEU A 1 218 ? -2.682 3.738 22.596 1.00 80.69 218 LEU A O 1
ATOM 1769 N N . LYS A 1 219 ? -0.469 3.840 22.947 1.00 66.94 219 LYS A N 1
ATOM 1770 C CA . LYS A 1 219 ? -0.518 4.871 23.982 1.00 66.94 219 LYS A CA 1
ATOM 1771 C C . LYS A 1 219 ? -0.451 6.228 23.306 1.00 66.94 219 LYS A C 1
ATOM 1773 O O . LYS A 1 219 ? 0.358 6.416 22.402 1.00 66.94 219 LYS A O 1
ATOM 1778 N N . THR A 1 220 ? -1.270 7.165 23.755 1.00 55.78 220 THR A N 1
ATOM 1779 C CA . THR A 1 220 ? -1.131 8.566 23.357 1.00 55.78 220 THR A CA 1
ATOM 1780 C C . THR A 1 220 ? -0.760 9.413 24.560 1.00 55.78 220 THR A C 1
ATOM 1782 O O . THR A 1 220 ? -1.062 9.056 25.693 1.00 55.78 220 THR A O 1
ATOM 1785 N N . GLU A 1 221 ? -0.079 10.529 24.312 1.00 54.06 221 GLU A N 1
ATOM 1786 C CA . GLU A 1 221 ? 0.383 11.448 25.360 1.00 54.06 221 GLU A CA 1
ATOM 1787 C C . GLU A 1 221 ? -0.782 12.061 26.165 1.00 54.06 221 GLU A C 1
ATOM 1789 O O . GLU A 1 221 ? -0.575 12.451 27.310 1.00 54.06 221 GLU A O 1
ATOM 1794 N N . ASP A 1 222 ? -2.017 12.026 25.637 1.00 60.34 222 ASP A N 1
ATOM 1795 C CA . ASP A 1 222 ? -3.237 12.485 26.319 1.00 60.34 222 ASP A CA 1
ATOM 1796 C C . ASP A 1 222 ? -4.292 11.378 26.528 1.00 60.34 222 ASP A C 1
ATOM 1798 O O . ASP A 1 222 ? -5.440 11.421 26.072 1.00 60.34 222 ASP A O 1
ATOM 1802 N N . ASP A 1 223 ? -3.897 10.316 27.230 1.00 67.00 223 ASP A N 1
ATOM 1803 C CA . ASP A 1 223 ? -4.825 9.251 27.625 1.00 67.00 223 ASP A CA 1
ATOM 1804 C C . ASP A 1 223 ? -5.929 9.753 28.588 1.00 67.00 223 ASP A C 1
ATOM 1806 O O . ASP A 1 223 ? -6.949 9.081 28.758 1.00 67.00 223 ASP A O 1
ATOM 1810 N N . SER A 1 224 ? -5.748 10.895 29.263 1.00 75.31 224 SER A N 1
ATOM 1811 C CA . SER A 1 224 ? -6.744 11.486 30.171 1.00 75.31 224 SER A CA 1
ATOM 1812 C C . SER A 1 224 ? -7.981 11.982 29.437 1.00 75.31 224 SER A C 1
ATOM 1814 O O . SER A 1 224 ? -9.100 11.608 29.808 1.00 75.31 224 SER A O 1
ATOM 1816 N N . GLU A 1 225 ? -7.790 12.789 28.394 1.00 81.00 225 GLU A N 1
ATOM 1817 C CA . GLU A 1 225 ? -8.889 13.363 27.626 1.00 81.00 225 GLU A CA 1
ATOM 1818 C C . GLU A 1 225 ? -9.678 12.264 26.906 1.00 81.00 225 GLU A C 1
ATOM 1820 O O . GLU A 1 225 ? -10.898 12.170 27.052 1.00 81.00 225 GLU A O 1
ATOM 1825 N N . LYS A 1 226 ? -8.987 11.325 26.249 1.00 78.50 226 LYS A N 1
ATOM 1826 C CA . LYS A 1 226 ? -9.632 10.186 25.573 1.00 78.50 226 LYS A CA 1
ATOM 1827 C C . LYS A 1 226 ? -10.465 9.321 26.514 1.00 78.50 226 LYS A C 1
ATOM 1829 O O . LYS A 1 226 ? -11.568 8.908 26.154 1.00 78.50 226 LYS A O 1
ATOM 1834 N N . LYS A 1 227 ? -9.973 9.050 27.731 1.00 84.94 227 LYS A N 1
ATOM 1835 C CA . LYS A 1 227 ? -10.743 8.321 28.757 1.00 84.94 227 LYS A CA 1
ATOM 1836 C C . LYS A 1 227 ? -11.994 9.089 29.170 1.00 84.94 227 LYS A C 1
ATOM 1838 O O . LYS A 1 227 ? -13.023 8.461 29.417 1.00 84.94 227 LYS A O 1
ATOM 1843 N N . LYS A 1 228 ? -11.909 10.417 29.285 1.00 87.31 228 LYS A N 1
ATOM 1844 C CA . LYS A 1 228 ? -13.051 11.271 29.634 1.00 87.31 228 LYS A CA 1
ATOM 1845 C C . LYS A 1 228 ? -14.099 11.256 28.519 1.00 87.31 228 LYS A C 1
ATOM 1847 O O . LYS A 1 228 ? -15.239 10.893 28.796 1.00 87.31 228 LYS A O 1
ATOM 1852 N N . VAL A 1 229 ? -13.687 11.515 27.277 1.00 86.81 229 VAL A N 1
ATOM 1853 C CA . VAL A 1 229 ? -14.558 11.483 26.089 1.00 86.81 229 VAL A CA 1
ATOM 1854 C C . VAL A 1 229 ? -15.236 10.122 25.940 1.00 86.81 229 VAL A C 1
ATOM 1856 O O . VAL A 1 229 ? -16.447 10.049 25.742 1.00 86.81 229 VAL A O 1
ATOM 1859 N N . PHE A 1 230 ? -14.490 9.022 26.108 1.00 90.12 230 PHE A N 1
ATOM 1860 C CA . PHE A 1 230 ? -15.079 7.683 26.084 1.00 90.12 230 PHE A CA 1
ATOM 1861 C C . PHE A 1 230 ? -16.166 7.519 27.153 1.00 90.12 230 PHE A C 1
ATOM 1863 O O . PHE A 1 230 ? -17.256 7.058 26.833 1.00 90.12 230 PHE A O 1
ATOM 1870 N N . LYS A 1 231 ? -15.903 7.914 28.408 1.00 91.56 231 LYS A N 1
ATOM 1871 C CA . LYS A 1 231 ? -16.878 7.789 29.506 1.00 91.56 231 LYS A CA 1
ATOM 1872 C C . LYS A 1 231 ? -18.144 8.613 29.275 1.00 91.56 231 LYS A C 1
ATOM 1874 O O . LYS A 1 231 ? -19.222 8.170 29.659 1.00 91.56 231 LYS A O 1
ATOM 1879 N N . GLU A 1 232 ? -18.021 9.813 28.717 1.00 90.81 232 GLU A N 1
ATOM 1880 C CA . GLU A 1 232 ? -19.166 10.681 28.417 1.00 90.81 232 GLU A CA 1
ATOM 1881 C C . GLU A 1 232 ? -20.026 10.083 27.299 1.00 90.81 232 GLU A C 1
ATOM 1883 O O . GLU A 1 232 ? -21.231 9.893 27.484 1.00 90.81 232 GLU A O 1
ATOM 1888 N N . ASN A 1 233 ? -19.393 9.663 26.202 1.00 90.75 233 ASN A N 1
ATOM 1889 C CA . ASN A 1 233 ? -20.071 9.002 25.090 1.00 90.75 233 ASN A CA 1
ATOM 1890 C C . ASN A 1 233 ? -20.723 7.679 25.514 1.00 90.75 233 ASN A C 1
ATOM 1892 O O . ASN A 1 233 ? -21.870 7.413 25.167 1.00 90.75 233 ASN A O 1
ATOM 1896 N N . ASP A 1 234 ? -20.034 6.866 26.316 1.00 93.75 234 ASP A N 1
ATOM 1897 C CA . ASP A 1 234 ? -20.543 5.579 26.797 1.00 93.75 234 ASP A CA 1
ATOM 1898 C C . ASP A 1 234 ? -21.812 5.733 27.650 1.00 93.75 234 ASP A C 1
ATOM 1900 O O . ASP A 1 234 ? -22.751 4.943 27.524 1.00 93.75 234 ASP A O 1
ATOM 1904 N N . LYS A 1 235 ? -21.894 6.788 28.475 1.00 93.38 235 LYS A N 1
ATOM 1905 C CA . LYS A 1 235 ? -23.113 7.119 29.232 1.00 93.38 235 LYS A CA 1
ATOM 1906 C C . LYS A 1 235 ? -24.270 7.477 28.303 1.00 93.38 235 LYS A C 1
ATOM 1908 O O . LYS A 1 235 ? -25.363 6.934 28.468 1.00 93.38 235 LYS A O 1
ATOM 1913 N N . LEU A 1 236 ? -24.028 8.361 27.333 1.00 92.75 236 LEU A N 1
ATOM 1914 C CA . LEU A 1 236 ? -25.036 8.779 26.358 1.00 92.75 236 LEU A CA 1
ATOM 1915 C C . LEU A 1 236 ? -25.558 7.579 25.558 1.00 92.75 236 LEU A C 1
ATOM 1917 O O . LEU A 1 236 ? -26.764 7.348 25.492 1.00 92.75 236 LEU A O 1
ATOM 1921 N N . TYR A 1 237 ? -24.658 6.771 24.999 1.00 93.94 237 TYR A N 1
ATOM 1922 C CA . TYR A 1 237 ? -25.027 5.622 24.173 1.00 93.94 237 TYR A CA 1
ATOM 1923 C C . TYR A 1 237 ? -25.702 4.515 24.985 1.00 93.94 237 TYR A C 1
ATOM 1925 O O . TYR A 1 237 ? -26.608 3.858 24.476 1.00 93.94 237 TYR A O 1
ATOM 1933 N N . SER A 1 238 ? -25.352 4.354 26.265 1.00 94.00 238 SER A N 1
ATOM 1934 C CA . SER A 1 238 ? -26.073 3.461 27.183 1.00 94.00 238 SER A CA 1
ATOM 1935 C C . SER A 1 238 ? -27.510 3.918 27.429 1.00 94.00 238 SER A C 1
ATOM 1937 O O . SER A 1 238 ? -28.422 3.091 27.408 1.00 94.00 238 SER A O 1
ATOM 1939 N N . ALA A 1 239 ? -27.738 5.222 27.615 1.00 93.69 239 ALA A N 1
ATOM 1940 C CA . ALA A 1 239 ? -29.086 5.767 27.751 1.00 93.69 239 ALA A CA 1
ATOM 1941 C C . ALA A 1 239 ? -29.907 5.558 26.468 1.00 93.69 239 ALA A C 1
ATOM 1943 O O . ALA A 1 239 ? -31.033 5.066 26.539 1.00 93.69 239 ALA A O 1
ATOM 1944 N N . LEU A 1 240 ? -29.320 5.840 25.297 1.00 93.06 240 LEU A N 1
ATOM 1945 C CA . LEU A 1 240 ? -29.958 5.582 24.003 1.00 93.06 240 LEU A CA 1
ATOM 1946 C C . LEU A 1 240 ? -30.298 4.097 23.830 1.00 93.06 240 LEU A C 1
ATOM 1948 O O . LEU A 1 240 ? -31.423 3.765 23.480 1.00 93.06 240 LEU A O 1
ATOM 1952 N N . HIS A 1 241 ? -29.384 3.185 24.156 1.00 93.50 241 HIS A N 1
ATOM 1953 C CA . HIS A 1 241 ? -29.641 1.747 24.052 1.00 93.50 241 HIS A CA 1
ATOM 1954 C C . HIS A 1 241 ? -30.806 1.285 24.943 1.00 93.50 241 HIS A C 1
ATOM 1956 O O . HIS A 1 241 ? -31.620 0.464 24.523 1.00 93.50 241 HIS A O 1
ATOM 1962 N N . LEU A 1 242 ? -30.935 1.836 26.157 1.00 93.56 242 LEU A N 1
ATOM 1963 C CA . LEU A 1 242 ? -32.074 1.557 27.040 1.00 93.56 242 LEU A CA 1
ATOM 1964 C C . LEU A 1 242 ? -33.394 2.102 26.483 1.00 93.56 242 LEU A C 1
ATOM 1966 O O . LEU A 1 242 ? -34.412 1.418 26.573 1.00 93.56 242 LEU A O 1
ATOM 1970 N N . ILE A 1 243 ? -33.382 3.307 25.908 1.00 92.06 243 ILE A N 1
ATOM 1971 C CA . ILE A 1 243 ? -34.554 3.893 25.243 1.00 92.06 243 ILE A CA 1
ATOM 1972 C C . ILE A 1 243 ? -34.969 3.017 24.059 1.00 92.06 243 ILE A C 1
ATOM 1974 O O . ILE A 1 243 ? -36.128 2.622 23.982 1.00 92.06 243 ILE A O 1
ATOM 1978 N N . GLY A 1 244 ? -34.019 2.641 23.198 1.00 91.00 244 GLY A N 1
ATOM 1979 C CA . GLY A 1 244 ? -34.271 1.788 22.038 1.00 91.00 244 GLY A CA 1
ATOM 1980 C C . GLY A 1 244 ? -34.881 0.446 22.431 1.00 91.00 244 GLY A C 1
ATOM 1981 O O . GLY A 1 244 ? -35.880 0.039 21.851 1.00 91.00 244 GLY A O 1
ATOM 1982 N N . LYS A 1 245 ? -34.369 -0.186 23.496 1.00 92.38 245 LYS A N 1
ATOM 1983 C CA . LYS A 1 245 ? -34.950 -1.419 24.054 1.00 92.38 245 LYS A CA 1
ATOM 1984 C C . LYS A 1 245 ? -36.368 -1.240 24.591 1.00 92.38 245 LYS A C 1
ATOM 1986 O O . LYS A 1 245 ? -37.190 -2.129 24.414 1.00 92.38 245 LYS A O 1
ATOM 1991 N N . ARG A 1 246 ? -36.663 -0.127 25.271 1.00 93.62 246 ARG A N 1
ATOM 1992 C CA . ARG A 1 246 ? -38.011 0.143 25.807 1.00 93.62 246 ARG A CA 1
ATOM 1993 C C . ARG A 1 246 ? -39.037 0.422 24.713 1.00 93.62 246 ARG A C 1
ATOM 1995 O O . ARG A 1 246 ? -40.206 0.121 24.911 1.00 93.62 246 ARG A O 1
ATOM 2002 N N . LEU A 1 247 ? -38.600 1.019 23.609 1.00 93.00 247 LEU A N 1
ATOM 2003 C CA . LEU A 1 247 ? -39.443 1.365 22.464 1.00 93.00 247 LEU A CA 1
ATOM 2004 C C . LEU A 1 247 ? -39.476 0.272 21.385 1.00 93.00 247 LEU A C 1
ATOM 2006 O O . LEU A 1 247 ? -40.123 0.474 20.363 1.00 93.00 247 LEU A O 1
ATOM 2010 N N . ASP A 1 248 ? -38.770 -0.845 21.594 1.00 90.88 248 ASP A N 1
ATOM 2011 C CA . ASP A 1 248 ? -38.552 -1.908 20.601 1.00 90.88 248 ASP A CA 1
ATOM 2012 C C . ASP A 1 248 ? -38.082 -1.363 19.237 1.00 90.88 248 ASP A C 1
ATOM 2014 O O . ASP A 1 248 ? -38.563 -1.726 18.166 1.00 90.88 248 ASP A O 1
ATOM 2018 N N . SER A 1 249 ? -37.149 -0.408 19.286 1.00 90.44 249 SER A N 1
ATOM 2019 C CA . SER A 1 249 ? -36.682 0.346 18.123 1.00 90.44 249 SER A CA 1
ATOM 2020 C C . SER A 1 249 ? -35.159 0.352 18.025 1.00 90.44 249 SER A C 1
ATOM 2022 O O . SER A 1 249 ? -34.460 0.606 19.012 1.00 90.44 249 SER A O 1
ATOM 2024 N N . THR A 1 250 ? -34.634 0.166 16.815 1.00 90.50 250 THR A N 1
ATOM 2025 C C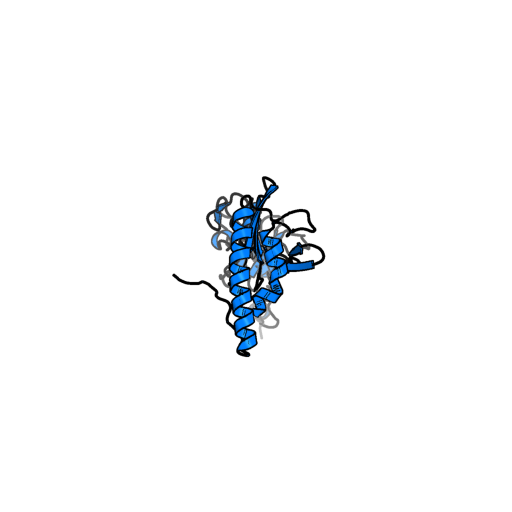A . THR A 1 250 ? -33.208 0.338 16.527 1.00 90.50 250 THR A CA 1
ATOM 2026 C C . THR A 1 250 ? -32.863 1.819 16.391 1.00 90.50 250 THR A C 1
ATOM 2028 O O . THR A 1 250 ? -33.344 2.496 15.485 1.00 90.50 250 THR A O 1
ATOM 2031 N N . ILE A 1 251 ? -31.992 2.320 17.269 1.00 92.00 251 ILE A N 1
ATOM 2032 C CA . ILE A 1 251 ? -31.537 3.714 17.223 1.00 92.00 251 ILE A CA 1
ATOM 2033 C C . ILE A 1 251 ? -30.311 3.834 16.301 1.00 92.00 251 ILE A C 1
ATOM 2035 O O . ILE A 1 251 ? -29.321 3.124 16.525 1.00 92.00 251 ILE A O 1
ATOM 2039 N N . PRO A 1 252 ? -30.336 4.727 15.291 1.00 92.38 252 PRO A N 1
ATOM 2040 C CA . PRO A 1 252 ? -29.166 5.039 14.473 1.00 92.38 252 PRO A CA 1
ATOM 2041 C C . PRO A 1 252 ? -27.996 5.560 15.314 1.00 92.38 252 PRO A C 1
ATOM 2043 O O . PRO A 1 252 ? -28.191 6.281 16.293 1.00 92.38 252 PRO A O 1
ATOM 2046 N N . PHE A 1 253 ? -26.767 5.216 14.934 1.00 90.75 253 PHE A N 1
ATOM 2047 C CA . PHE A 1 253 ? -25.586 5.737 15.613 1.00 90.75 253 PHE A CA 1
ATOM 2048 C C . PHE A 1 253 ? -25.420 7.237 15.297 1.00 90.75 253 PHE A C 1
ATOM 2050 O O . PHE A 1 253 ? -25.467 7.616 14.123 1.00 90.75 253 PHE A O 1
ATOM 2057 N N . PRO A 1 254 ? -25.210 8.110 16.298 1.00 84.88 254 PRO A N 1
ATOM 2058 C CA . PRO A 1 254 ? -25.032 9.537 16.059 1.00 84.88 254 PRO A CA 1
ATOM 2059 C C . PRO A 1 254 ? -23.646 9.794 15.449 1.00 84.88 254 PRO A C 1
ATOM 2061 O O . PRO A 1 254 ? -22.651 9.899 16.159 1.00 84.88 254 PRO A O 1
ATOM 2064 N N . GLN A 1 255 ? -23.564 9.891 14.117 1.00 67.06 255 GLN A N 1
ATOM 2065 C CA . GLN A 1 255 ? -22.283 10.053 13.404 1.00 67.06 255 GLN A CA 1
ATOM 2066 C C . GLN A 1 255 ? -21.633 11.439 13.571 1.00 67.06 255 GLN A C 1
ATOM 2068 O O . GLN A 1 255 ? -20.482 11.624 13.189 1.00 67.06 255 GLN A O 1
ATOM 2073 N N . LYS A 1 256 ? -22.350 12.392 14.170 1.00 57.84 256 LYS A N 1
ATOM 2074 C CA . LYS A 1 256 ? -21.911 13.690 14.703 1.00 57.84 256 LYS A CA 1
ATOM 2075 C C . LYS A 1 256 ? -23.158 14.330 15.306 1.00 57.84 256 LYS A C 1
ATOM 2077 O O . LYS A 1 256 ? -24.180 14.393 14.627 1.00 57.84 256 LYS A O 1
ATOM 2082 N N . ILE A 1 257 ? -23.089 14.817 16.541 1.00 41.03 257 ILE A N 1
ATOM 2083 C CA . ILE A 1 257 ? -24.033 15.854 16.967 1.00 41.03 257 ILE A CA 1
ATOM 2084 C C . ILE A 1 257 ? -23.498 17.113 16.290 1.00 41.03 257 ILE A C 1
ATOM 2086 O O . ILE A 1 257 ? -22.433 17.603 16.652 1.00 41.03 257 ILE A O 1
ATOM 2090 N N . THR A 1 258 ? -24.128 17.516 15.191 1.00 32.34 258 THR A N 1
ATOM 2091 C CA . THR A 1 258 ? -23.885 18.843 14.622 1.00 32.34 258 THR A CA 1
ATOM 2092 C C . THR A 1 258 ? -24.439 19.832 15.641 1.00 32.34 258 THR A C 1
ATOM 2094 O O . THR A 1 258 ? -25.588 19.673 16.054 1.00 32.34 258 THR A O 1
ATOM 2097 N N . GLU A 1 259 ? -23.598 20.751 16.119 1.00 31.34 259 GLU A N 1
ATOM 2098 C CA . GLU A 1 259 ? -24.090 21.974 16.767 1.00 31.34 259 GLU A CA 1
ATOM 2099 C C . GLU A 1 259 ? -24.958 22.772 15.789 1.00 31.34 259 GLU A C 1
ATOM 2101 O O . GLU A 1 259 ? -24.622 22.780 14.577 1.00 31.34 259 GLU A O 1
#

Radius of gyration: 31.37 Å; chains: 1; bounding box: 68×43×101 Å

Foldseek 3Di:
DPPDVVCVVPVPPDDDPDDPVNQVVLQVLAPPQWGWDDLDVSAQKTFIDGNPDPDSDADADDDPQDDDPNDGRGDPVLVLLQCQLQQHKDWGDPDVQPPDDSRHHRMDGPVPDDDTDIDGHDHFDQDFFWWKDFDPDIDGFGKGWHRDRDPQKTKMWTDDQDQKTWIWIAGNVVRDIDIDMDGDCVSAFFLVSCVVCLVVLQCLLQQRMDTDVRPGTNDDPCSPVSNVVSVVVVVVSVVVVVVCVVVVHTGTDCSDPDD